Protein AF-A0A3M1CNY5-F1 (afdb_monomer)

Mean predicted aligned error: 16.01 Å

Nearest PDB structures (foldseek):
  4fx5-assembly1_A  TM=8.026E-01  e=2.056E-05  Catenulispora acidiphila DSM 44928
  6fpy-assembly2_B  TM=5.931E-01  e=8.739E-05  Homo sapiens
  9c4f-assembly1_I  TM=7.112E-01  e=4.855E-04  Homo sapiens
  1ycf-assembly1_A  TM=4.489E-01  e=1.033E+00  Neomoorella thermoacetica
  7cm9-assembly2_D  TM=3.670E-01  e=6.388E+00  Psychrobacter sp.

pLDDT: mean 82.93, std 14.39, range [31.38, 98.38]

Secondary structure (DSSP, 8-state):
-HHHHHHHHHHHHTT-SS--EEEEEESSSEEEEEEEE--HHHHHHHHHT-----S---HHHHHHHHHHHHHHT--PPSSSTHHHHHHSPP--EEEEESS---SSSS--S-S---SS----HHHHTT-EETTEE--EEEEEEGGGS-HHHHHHHHHHHT--EEEESSTTTHHHHHHHHHHHHHH--------S-TT--EEEEEEEETTEEEEEEEEPP--S-TT--S---------S--B--HHHHTT-GGG-S-SEEEETTEEEEHHHHHHHHHS--TT-HHHHHHHHHHHHHHHHHTT---TTTHHHHHHHHHHHHHH--SS-S-----S-TTTHHHHHHHHHHHTTSSTT-B--

Structure (mmCIF, N/CA/C/O backbone):
data_AF-A0A3M1CNY5-F1
#
_entry.id   AF-A0A3M1CNY5-F1
#
loop_
_atom_site.group_PDB
_atom_site.id
_atom_site.type_symbol
_atom_site.label_atom_id
_atom_site.label_alt_id
_atom_site.label_comp_id
_atom_site.label_asym_id
_atom_site.label_entity_id
_atom_site.label_seq_id
_atom_site.pdbx_PDB_ins_code
_atom_site.Cartn_x
_atom_site.Cartn_y
_atom_site.Cartn_z
_atom_site.occupancy
_atom_site.B_iso_or_equiv
_atom_site.auth_seq_id
_atom_site.auth_comp_id
_atom_site.auth_asym_id
_atom_site.auth_atom_id
_atom_site.pdbx_PDB_model_num
ATOM 1 N N . MET A 1 1 ? 8.054 13.200 -20.055 1.00 85.94 1 MET A N 1
ATOM 2 C CA . MET A 1 1 ? 8.314 12.673 -18.701 1.00 85.94 1 MET A CA 1
ATOM 3 C C . MET A 1 1 ? 8.725 13.776 -17.728 1.00 85.94 1 MET A C 1
ATOM 5 O O . MET A 1 1 ? 7.820 14.283 -17.092 1.00 85.94 1 MET A O 1
ATOM 9 N N . ARG A 1 2 ? 10.001 14.214 -17.655 1.00 91.19 2 ARG A N 1
ATOM 10 C CA . ARG A 1 2 ? 10.496 15.165 -16.623 1.00 91.19 2 ARG A CA 1
ATOM 11 C C . ARG A 1 2 ? 9.554 16.337 -16.330 1.00 91.19 2 ARG A C 1
ATOM 13 O O . ARG A 1 2 ? 9.126 16.483 -15.201 1.00 91.19 2 ARG A O 1
ATOM 20 N N . ALA A 1 3 ? 9.187 17.113 -17.351 1.00 90.06 3 ALA A N 1
ATOM 21 C CA . ALA A 1 3 ? 8.313 18.278 -17.183 1.00 90.06 3 ALA A CA 1
ATOM 22 C C . ALA A 1 3 ? 6.925 17.942 -16.605 1.00 90.06 3 ALA A C 1
ATOM 24 O O . ALA A 1 3 ? 6.330 18.784 -15.951 1.00 90.06 3 ALA A O 1
ATOM 25 N N . GLY A 1 4 ? 6.404 16.736 -16.854 1.00 92.62 4 GLY A N 1
ATOM 26 C CA . GLY A 1 4 ? 5.127 16.313 -16.284 1.00 92.62 4 GLY A CA 1
ATOM 27 C C . GLY A 1 4 ? 5.241 15.884 -14.827 1.00 92.62 4 GLY A C 1
ATOM 28 O O . GLY A 1 4 ? 4.389 16.254 -14.031 1.00 92.62 4 GLY A O 1
ATOM 29 N N . VAL A 1 5 ? 6.316 15.175 -14.470 1.00 95.06 5 VAL A N 1
ATOM 30 C CA . VAL A 1 5 ? 6.603 14.841 -13.067 1.00 95.06 5 VAL A CA 1
ATOM 31 C C . VAL A 1 5 ? 6.838 16.128 -12.276 1.00 95.06 5 VAL A C 1
ATOM 33 O O . VAL A 1 5 ? 6.190 16.348 -11.267 1.00 95.06 5 VAL A O 1
ATOM 36 N N . ASP A 1 6 ? 7.670 17.038 -12.781 1.00 95.25 6 ASP A N 1
ATOM 37 C CA . ASP A 1 6 ? 7.930 18.334 -12.141 1.00 95.25 6 ASP A CA 1
ATOM 38 C C . ASP A 1 6 ? 6.622 19.099 -11.856 1.00 95.25 6 ASP A C 1
ATOM 40 O O . ASP A 1 6 ? 6.346 19.450 -10.709 1.00 95.25 6 ASP A O 1
ATOM 44 N N . ALA A 1 7 ? 5.751 19.218 -12.869 1.00 94.00 7 ALA A N 1
ATOM 45 C CA . ALA A 1 7 ? 4.449 19.877 -12.757 1.00 94.00 7 ALA A CA 1
ATOM 46 C C . ALA A 1 7 ? 3.491 19.203 -11.756 1.00 94.00 7 ALA A C 1
ATOM 48 O O . ALA A 1 7 ? 2.677 19.891 -11.141 1.00 94.00 7 ALA A O 1
ATOM 49 N N . PHE A 1 8 ? 3.574 17.880 -11.575 1.00 96.19 8 PHE A N 1
ATOM 50 C CA . PHE A 1 8 ? 2.801 17.167 -10.556 1.00 96.19 8 PHE A CA 1
ATOM 51 C C . PHE A 1 8 ? 3.193 17.621 -9.148 1.00 96.19 8 PHE A C 1
ATOM 53 O O . PHE A 1 8 ? 2.337 18.043 -8.372 1.00 96.19 8 PHE A O 1
ATOM 60 N N . GLY A 1 9 ? 4.488 17.579 -8.821 1.00 94.94 9 GLY A N 1
ATOM 61 C CA . GLY A 1 9 ? 4.950 17.970 -7.489 1.00 94.94 9 GLY A CA 1
ATOM 62 C C . GLY A 1 9 ? 4.756 19.458 -7.216 1.00 94.94 9 GLY A C 1
ATOM 63 O O . GLY A 1 9 ? 4.362 19.813 -6.110 1.00 94.94 9 GLY A O 1
ATOM 64 N N . GLU A 1 10 ? 4.923 20.327 -8.220 1.00 93.75 10 GLU A N 1
ATOM 65 C CA . GLU A 1 10 ? 4.572 21.749 -8.093 1.00 93.75 10 GLU A CA 1
ATOM 66 C C . GLU A 1 10 ? 3.082 21.948 -7.774 1.00 93.75 10 GLU A C 1
ATOM 68 O O . GLU A 1 10 ? 2.742 22.770 -6.921 1.00 93.75 10 GLU A O 1
ATOM 73 N N . ALA A 1 11 ? 2.192 21.184 -8.417 1.00 93.50 11 ALA A N 1
ATOM 74 C CA . ALA A 1 11 ? 0.755 21.256 -8.165 1.00 93.50 11 ALA A CA 1
ATOM 75 C C . ALA A 1 11 ? 0.382 20.766 -6.756 1.00 93.50 11 ALA A C 1
ATOM 77 O O . ALA A 1 11 ? -0.494 21.358 -6.127 1.00 93.50 11 ALA A O 1
ATOM 78 N N . VAL A 1 12 ? 1.055 19.729 -6.246 1.00 93.31 12 VAL A N 1
ATOM 79 C CA . VAL A 1 12 ? 0.852 19.218 -4.880 1.00 93.31 12 VAL A CA 1
ATOM 80 C C . VAL A 1 12 ? 1.415 20.188 -3.835 1.00 93.31 12 VAL A C 1
ATOM 82 O O . VAL A 1 12 ? 0.681 20.683 -2.984 1.00 93.31 12 VAL A O 1
ATOM 85 N N . LEU A 1 13 ? 2.701 20.532 -3.923 1.00 93.12 13 LEU A N 1
ATOM 86 C CA . LEU A 1 13 ? 3.393 21.369 -2.933 1.00 93.12 13 LEU A CA 1
ATOM 87 C C . LEU A 1 13 ? 2.915 22.829 -2.947 1.00 93.12 13 LEU A C 1
ATOM 89 O O . LEU A 1 13 ? 2.924 23.512 -1.920 1.00 93.12 13 LEU A O 1
ATOM 93 N N . GLY A 1 14 ? 2.463 23.322 -4.103 1.00 87.31 14 GLY A N 1
ATOM 94 C CA . GLY A 1 14 ? 2.030 24.705 -4.296 1.00 87.31 14 GLY A CA 1
ATOM 95 C C . GLY A 1 14 ? 0.754 25.098 -3.544 1.00 87.31 14 GLY A C 1
ATOM 96 O O . GLY A 1 14 ? 0.432 26.286 -3.480 1.00 87.31 14 GLY A O 1
ATOM 97 N N . ARG A 1 15 ? 0.030 24.139 -2.949 1.00 80.44 15 ARG A N 1
ATOM 98 C CA . ARG A 1 15 ? -1.239 24.389 -2.240 1.00 80.44 15 ARG A CA 1
ATOM 99 C C . ARG A 1 15 ? -1.065 25.044 -0.878 1.00 80.44 15 ARG A C 1
ATOM 101 O O . ARG A 1 15 ? -1.975 25.725 -0.407 1.00 80.44 15 ARG A O 1
ATOM 108 N N . GLY A 1 16 ? 0.089 24.852 -0.238 1.00 70.19 16 GLY A N 1
ATOM 109 C CA . GLY A 1 16 ? 0.364 25.406 1.090 1.00 70.19 16 GLY A CA 1
ATOM 110 C C . GLY A 1 16 ? -0.487 24.804 2.216 1.00 70.19 16 GLY A C 1
ATOM 111 O O . GLY A 1 16 ? -0.669 25.456 3.244 1.00 70.19 16 GLY A O 1
ATOM 112 N N . LEU A 1 17 ? -1.004 23.582 2.033 1.00 75.06 17 LEU A N 1
ATOM 113 C CA . LEU A 1 17 ? -1.830 22.856 3.011 1.00 75.06 17 LEU A CA 1
ATOM 114 C C . LEU A 1 17 ? -1.034 21.865 3.882 1.00 75.06 17 LEU A C 1
ATOM 116 O O . LEU A 1 17 ? -1.622 21.132 4.670 1.00 75.06 17 LEU A O 1
ATOM 120 N N . GLY A 1 18 ? 0.301 21.869 3.787 1.00 82.88 18 GLY A N 1
ATOM 121 C CA . GLY A 1 18 ? 1.154 20.861 4.432 1.00 82.88 18 GLY A CA 1
ATOM 122 C C . GLY A 1 18 ? 1.228 19.543 3.655 1.00 82.88 18 GLY A C 1
ATOM 123 O O . GLY A 1 18 ? 1.628 18.524 4.218 1.00 82.88 18 GLY A O 1
ATOM 124 N N . ASP A 1 19 ? 0.836 19.571 2.379 1.00 89.94 19 ASP A N 1
ATOM 125 C CA . ASP A 1 19 ? 0.922 18.434 1.470 1.00 89.94 19 ASP A CA 1
ATOM 126 C C . ASP A 1 19 ? 2.379 17.999 1.284 1.00 89.94 19 ASP A C 1
ATOM 128 O O . ASP A 1 19 ? 3.304 18.815 1.277 1.00 89.94 19 ASP A O 1
ATOM 132 N N . ARG A 1 20 ? 2.570 16.691 1.123 1.00 93.56 20 ARG A N 1
ATOM 133 C CA . ARG A 1 20 ? 3.872 16.067 0.891 1.00 93.56 20 ARG A CA 1
ATOM 134 C C . ARG A 1 20 ? 3.800 15.181 -0.336 1.00 93.56 20 ARG A C 1
ATOM 136 O O . ARG A 1 20 ? 2.745 14.647 -0.665 1.00 93.56 20 ARG A O 1
ATOM 143 N N . VAL A 1 21 ? 4.941 14.996 -0.979 1.00 95.62 21 VAL A N 1
ATOM 144 C CA . VAL A 1 21 ? 5.085 14.185 -2.187 1.00 95.62 21 VAL A CA 1
ATOM 145 C C . VAL A 1 21 ? 6.356 13.346 -2.086 1.00 95.62 21 VAL A C 1
ATOM 147 O O . VAL A 1 21 ? 7.360 13.788 -1.533 1.00 95.62 21 VAL A O 1
ATOM 150 N N . GLY A 1 22 ? 6.286 12.113 -2.583 1.00 96.62 22 GLY A N 1
ATOM 151 C CA . GLY A 1 22 ? 7.411 11.192 -2.724 1.00 96.62 22 GLY A CA 1
ATOM 152 C C . GLY A 1 22 ? 7.564 10.766 -4.183 1.00 96.62 22 GLY A C 1
ATOM 153 O O . GLY A 1 22 ? 6.692 11.036 -5.010 1.00 96.62 22 GLY A O 1
ATOM 154 N N . LEU A 1 23 ? 8.681 10.119 -4.510 1.00 97.44 23 LEU A N 1
ATOM 155 C CA . LEU A 1 23 ? 8.986 9.677 -5.868 1.00 97.44 23 LEU A CA 1
ATOM 156 C C . LEU A 1 23 ? 9.534 8.255 -5.864 1.00 97.44 23 LEU A C 1
ATOM 158 O O . LEU A 1 23 ? 10.600 7.996 -5.304 1.00 97.44 23 LEU A O 1
ATOM 162 N N . VAL A 1 24 ? 8.840 7.369 -6.572 1.00 95.56 24 VAL A N 1
ATOM 163 C CA . VAL A 1 24 ? 9.322 6.034 -6.928 1.00 95.56 24 VAL A CA 1
ATOM 164 C C . VAL A 1 24 ? 9.594 6.016 -8.426 1.00 95.56 24 VAL A C 1
ATOM 166 O O . VAL A 1 24 ? 8.789 6.492 -9.228 1.00 95.56 24 VAL A O 1
ATOM 169 N N . ARG A 1 25 ? 10.759 5.506 -8.816 1.00 93.38 25 ARG A N 1
ATOM 170 C CA . ARG A 1 25 ? 11.117 5.284 -10.216 1.00 93.38 25 ARG A CA 1
ATOM 171 C C . ARG A 1 25 ? 10.876 3.825 -10.553 1.00 93.38 25 ARG A C 1
ATOM 173 O O . ARG A 1 25 ? 11.408 2.964 -9.870 1.00 93.38 25 ARG A O 1
ATOM 180 N N . VAL A 1 26 ? 10.187 3.586 -11.664 1.00 90.38 26 VAL A N 1
ATOM 181 C CA . VAL A 1 26 ? 9.894 2.249 -12.194 1.00 90.38 26 VAL A CA 1
ATOM 182 C C . VAL A 1 26 ? 10.688 1.997 -13.478 1.00 90.38 26 VAL A C 1
ATOM 184 O O . VAL A 1 26 ? 10.806 2.870 -14.342 1.00 90.38 26 VAL A O 1
ATOM 187 N N . SER A 1 27 ? 11.265 0.805 -13.595 1.00 87.25 27 SER A N 1
ATOM 188 C CA . SER A 1 27 ? 11.896 0.244 -14.799 1.00 87.25 27 SER A CA 1
ATOM 189 C C . SER A 1 27 ? 11.956 -1.277 -14.613 1.00 87.25 27 SER A C 1
ATOM 191 O O . SER A 1 27 ? 11.034 -1.829 -14.030 1.00 87.25 27 SER A O 1
ATOM 193 N N . THR A 1 28 ? 13.046 -1.965 -14.983 1.00 82.62 28 THR A N 1
ATOM 194 C CA . THR A 1 28 ? 13.263 -3.374 -14.586 1.00 82.62 28 THR A CA 1
ATOM 195 C C . THR A 1 28 ? 13.220 -3.539 -13.064 1.00 82.62 28 THR A C 1
ATOM 197 O O . THR A 1 28 ? 13.131 -4.642 -12.561 1.00 82.62 28 THR A O 1
ATOM 200 N N . GLN A 1 29 ? 13.376 -2.442 -12.327 1.00 79.88 29 GLN A N 1
ATOM 201 C CA . GLN A 1 29 ? 13.363 -2.394 -10.876 1.00 79.88 29 GLN A CA 1
ATOM 202 C C . GLN A 1 29 ? 12.626 -1.138 -10.477 1.00 79.88 29 GLN A C 1
ATOM 204 O O . GLN A 1 29 ? 12.746 -0.108 -11.162 1.00 79.88 29 GLN A O 1
ATOM 209 N N . SER A 1 30 ? 11.937 -1.237 -9.355 1.00 86.94 30 SER A N 1
ATOM 210 C CA . SER A 1 30 ? 11.333 -0.095 -8.708 1.00 86.94 30 SER A CA 1
ATOM 211 C C . SER A 1 30 ? 12.206 0.358 -7.546 1.00 86.94 30 SER A C 1
ATOM 213 O O . SER A 1 30 ? 12.744 -0.449 -6.796 1.00 86.94 30 SER A O 1
ATOM 215 N N . GLU A 1 31 ? 12.432 1.664 -7.456 1.00 87.69 31 GLU A N 1
ATOM 216 C CA . GLU A 1 31 ? 13.331 2.266 -6.472 1.00 87.69 31 GLU A CA 1
ATOM 217 C C . GLU A 1 31 ? 12.705 3.540 -5.916 1.00 87.69 31 GLU A C 1
ATOM 219 O O . GLU A 1 31 ? 12.261 4.413 -6.670 1.00 87.69 31 GLU A O 1
ATOM 224 N N . ILE A 1 32 ? 12.729 3.680 -4.593 1.00 90.12 32 ILE A N 1
ATOM 225 C CA . ILE A 1 32 ? 12.385 4.931 -3.923 1.00 90.12 32 ILE A CA 1
ATOM 226 C C . ILE A 1 32 ? 13.503 5.943 -4.196 1.00 90.12 32 ILE A C 1
ATOM 228 O O . ILE A 1 32 ? 14.601 5.849 -3.652 1.00 90.12 32 ILE A O 1
ATOM 232 N N . VAL A 1 33 ? 13.213 6.939 -5.031 1.00 95.00 33 VAL A N 1
ATOM 233 C CA . VAL A 1 33 ? 14.139 8.035 -5.354 1.00 95.00 33 VAL A CA 1
ATOM 234 C C . VAL A 1 33 ? 14.049 9.146 -4.312 1.00 95.00 33 VAL A C 1
ATOM 236 O O . VAL A 1 33 ? 15.048 9.792 -3.996 1.00 95.00 33 VAL A O 1
ATOM 239 N N . LEU A 1 34 ? 12.845 9.384 -3.787 1.00 95.56 34 LEU A N 1
ATOM 240 C CA . LEU A 1 34 ? 12.577 10.437 -2.818 1.00 95.56 34 LEU A CA 1
ATOM 241 C C . LEU A 1 34 ? 11.498 9.978 -1.822 1.00 95.56 34 LEU A C 1
ATOM 243 O O . LEU A 1 34 ? 10.359 9.751 -2.236 1.00 95.56 34 LEU A O 1
ATOM 247 N N . PRO A 1 35 ? 11.815 9.871 -0.520 1.00 94.81 35 PRO A N 1
ATOM 248 C CA . PRO A 1 35 ? 10.805 9.740 0.532 1.00 94.81 35 PRO A CA 1
ATOM 249 C C . PRO A 1 35 ? 9.834 10.932 0.550 1.00 94.81 35 PRO A C 1
ATOM 251 O O . PRO A 1 35 ? 10.127 11.974 -0.033 1.00 94.81 35 PRO A O 1
ATOM 254 N N . LEU A 1 36 ? 8.706 10.825 1.264 1.00 94.06 36 LEU A N 1
ATOM 255 C CA . LEU A 1 36 ? 7.764 11.943 1.406 1.00 94.06 36 LEU A CA 1
ATOM 256 C C . LEU A 1 36 ? 8.463 13.217 1.906 1.00 94.06 36 LEU A C 1
ATOM 258 O O . LEU A 1 36 ? 9.067 13.231 2.979 1.00 94.06 36 LEU A O 1
ATOM 262 N N . THR A 1 37 ? 8.316 14.303 1.152 1.00 94.25 37 THR A N 1
ATOM 263 C CA . THR A 1 37 ? 8.879 15.616 1.470 1.00 94.25 37 THR A CA 1
ATOM 264 C C . THR A 1 37 ? 7.874 16.735 1.205 1.00 94.25 37 THR A C 1
ATOM 266 O O . THR A 1 37 ? 7.018 16.614 0.329 1.00 94.25 37 THR A O 1
ATOM 269 N N . ASP A 1 38 ? 7.981 17.822 1.965 1.00 94.12 38 ASP A N 1
ATOM 270 C CA . ASP A 1 38 ? 7.322 19.111 1.721 1.00 94.12 38 ASP A CA 1
ATOM 271 C C . ASP A 1 38 ? 8.276 20.145 1.083 1.00 94.12 38 ASP A C 1
ATOM 273 O O . ASP A 1 38 ? 7.885 21.290 0.858 1.00 94.12 38 ASP A O 1
ATOM 277 N N . ASP A 1 39 ? 9.522 19.752 0.784 1.00 95.44 39 ASP A N 1
ATOM 278 C CA . ASP A 1 39 ? 10.570 20.609 0.223 1.00 95.44 39 ASP A CA 1
ATOM 279 C C . ASP A 1 39 ? 10.557 20.602 -1.325 1.00 95.44 39 ASP A C 1
ATOM 281 O O . ASP A 1 39 ? 10.937 19.594 -1.940 1.00 95.44 39 ASP A O 1
ATOM 285 N N . PRO A 1 40 ? 10.189 21.723 -1.985 1.00 94.81 40 PRO A N 1
ATOM 286 C CA . PRO A 1 40 ? 10.185 21.826 -3.445 1.00 94.81 40 PRO A CA 1
ATOM 287 C C . PRO A 1 40 ? 11.574 21.692 -4.079 1.00 94.81 40 PRO A C 1
ATOM 289 O O . PRO A 1 40 ? 11.684 21.204 -5.206 1.00 94.81 40 PRO A O 1
ATOM 292 N N . ASP A 1 41 ? 12.641 22.090 -3.377 1.00 95.69 41 ASP A N 1
ATOM 293 C CA . ASP A 1 41 ? 14.005 21.976 -3.899 1.00 95.69 41 ASP A CA 1
ATOM 294 C C . ASP A 1 41 ? 14.448 20.504 -3.912 1.00 95.69 41 ASP A C 1
ATOM 296 O O . ASP A 1 41 ? 15.087 20.051 -4.867 1.00 95.69 41 ASP A O 1
ATOM 300 N N . ALA A 1 42 ? 14.060 19.732 -2.889 1.00 96.75 42 ALA A N 1
ATOM 301 C CA . ALA A 1 42 ? 14.297 18.291 -2.836 1.00 96.75 42 ALA A CA 1
ATOM 302 C C . ALA A 1 42 ? 13.537 17.547 -3.947 1.00 96.75 42 ALA A C 1
ATOM 304 O O . ALA A 1 42 ? 14.115 16.675 -4.600 1.00 96.75 42 ALA A O 1
ATOM 305 N N . TRP A 1 43 ? 12.280 17.930 -4.209 1.00 96.56 43 TRP A N 1
ATOM 306 C CA . TRP A 1 43 ? 11.503 17.410 -5.339 1.00 96.56 43 TRP A CA 1
ATOM 307 C C . TRP A 1 43 ? 12.194 17.678 -6.677 1.00 96.56 43 TRP A C 1
ATOM 309 O O . TRP A 1 43 ? 12.471 16.746 -7.433 1.00 96.56 43 TRP A O 1
ATOM 319 N N . SER A 1 44 ? 12.541 18.941 -6.945 1.00 95.62 44 SER A N 1
ATOM 320 C CA . SER A 1 44 ? 13.179 19.339 -8.202 1.00 95.62 44 SER A CA 1
ATOM 321 C C . SER A 1 44 ? 14.508 18.603 -8.422 1.00 95.62 44 SER A C 1
ATOM 323 O O . SER A 1 44 ? 14.774 18.092 -9.513 1.00 95.62 44 SER A O 1
ATOM 325 N N . ALA A 1 45 ? 15.316 18.451 -7.366 1.00 96.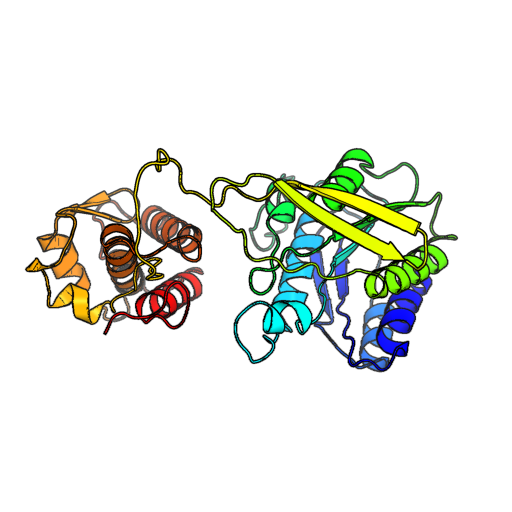31 45 ALA A N 1
ATOM 326 C CA . ALA A 1 45 ? 16.569 17.703 -7.421 1.00 96.31 45 ALA A CA 1
ATOM 327 C C . ALA A 1 45 ? 16.365 16.206 -7.725 1.00 96.31 45 ALA A C 1
ATOM 329 O O . ALA A 1 45 ? 17.127 15.632 -8.507 1.00 96.31 45 ALA A O 1
ATOM 330 N N . ALA A 1 46 ? 15.342 15.573 -7.142 1.00 96.56 46 ALA A N 1
ATOM 331 C CA . ALA A 1 46 ? 15.005 14.177 -7.419 1.00 96.56 46 ALA A CA 1
ATOM 332 C C . ALA A 1 46 ? 14.527 13.982 -8.867 1.00 96.56 46 ALA A C 1
ATOM 334 O O . ALA A 1 46 ? 14.982 13.068 -9.5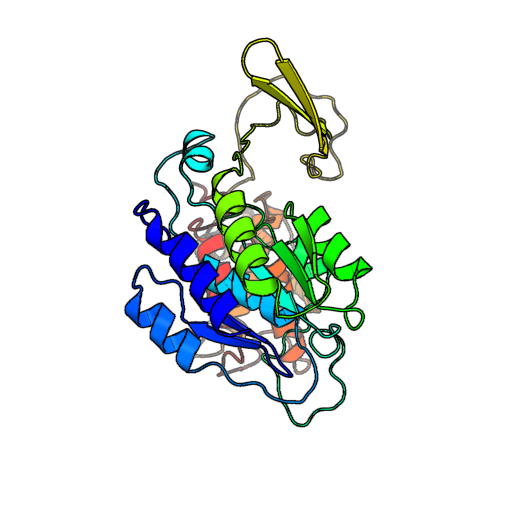58 1.00 96.56 46 ALA A O 1
ATOM 335 N N . VAL A 1 47 ? 13.674 14.887 -9.359 1.00 95.81 47 VAL A N 1
ATOM 336 C CA . VAL A 1 47 ? 13.177 14.887 -10.742 1.00 95.81 47 VAL A CA 1
ATOM 337 C C . VAL A 1 47 ? 14.313 15.085 -11.753 1.00 95.81 47 VAL A C 1
ATOM 339 O O . VAL A 1 47 ? 14.323 14.443 -12.807 1.00 95.81 47 VAL A O 1
ATOM 342 N N . ASP A 1 48 ? 15.306 15.916 -11.433 1.00 94.56 48 ASP A N 1
ATOM 343 C CA . ASP A 1 48 ? 16.517 16.104 -12.243 1.00 94.56 48 ASP A CA 1
ATOM 344 C C . ASP A 1 48 ? 17.402 14.854 -12.320 1.00 94.56 48 ASP A C 1
ATOM 346 O O . ASP A 1 48 ? 18.113 14.660 -13.311 1.00 94.56 48 ASP A O 1
ATOM 350 N N . GLY A 1 49 ? 17.345 14.001 -11.296 1.00 91.50 49 GLY A N 1
ATOM 351 C CA . GLY A 1 49 ? 18.065 12.732 -11.226 1.00 91.50 49 GLY A CA 1
ATOM 352 C C . GLY A 1 49 ? 17.416 11.586 -12.007 1.00 91.50 49 GLY A C 1
ATOM 353 O O . GLY A 1 49 ? 18.053 10.547 -12.190 1.00 91.50 49 GLY A O 1
ATOM 354 N N . LEU A 1 50 ? 16.177 11.748 -12.490 1.00 89.88 50 LEU A N 1
ATOM 355 C CA . LEU A 1 50 ? 15.464 10.683 -13.194 1.00 89.88 50 LEU A CA 1
ATOM 356 C C . LEU A 1 50 ? 16.149 10.311 -14.512 1.00 89.88 50 LEU A C 1
ATOM 358 O O . LEU A 1 50 ? 16.425 11.147 -15.377 1.00 89.88 50 LEU A O 1
ATOM 362 N N . THR A 1 51 ? 16.362 9.010 -14.698 1.00 84.12 51 THR A N 1
ATOM 363 C CA . THR A 1 51 ? 16.962 8.449 -15.910 1.00 84.12 51 THR A CA 1
ATOM 364 C C . THR A 1 51 ? 16.070 7.381 -16.530 1.00 84.12 51 THR A C 1
ATOM 366 O O . THR A 1 51 ? 15.456 6.564 -15.836 1.00 84.12 51 THR A O 1
ATOM 369 N N . ILE A 1 52 ? 16.028 7.366 -17.863 1.00 78.94 52 ILE A N 1
ATOM 370 C CA . ILE A 1 52 ? 15.381 6.301 -18.631 1.00 78.94 52 ILE A CA 1
ATOM 371 C C . ILE A 1 52 ? 16.360 5.130 -18.697 1.00 78.94 52 ILE A C 1
ATOM 373 O O . ILE A 1 52 ? 17.465 5.278 -19.224 1.00 78.94 52 ILE A O 1
ATOM 377 N N . ALA A 1 53 ? 15.952 3.973 -18.182 1.00 75.06 53 ALA A N 1
ATOM 378 C CA . ALA A 1 53 ? 16.655 2.721 -18.420 1.00 75.06 53 ALA A CA 1
ATOM 379 C C . ALA A 1 53 ? 15.803 1.855 -19.345 1.00 75.06 53 ALA A C 1
ATOM 381 O O . ALA A 1 53 ? 14.600 1.724 -19.147 1.00 75.06 53 ALA A O 1
ATOM 382 N N . ASN A 1 54 ? 16.439 1.285 -20.368 1.00 71.81 54 ASN A N 1
ATOM 383 C CA . ASN A 1 54 ? 15.794 0.269 -21.189 1.00 71.81 54 ASN A CA 1
ATOM 384 C C . ASN A 1 54 ? 15.752 -1.034 -20.395 1.00 71.81 54 ASN A C 1
ATOM 386 O O . ASN A 1 54 ? 16.766 -1.421 -19.810 1.00 71.81 54 ASN A O 1
ATOM 390 N N . GLY A 1 55 ? 14.622 -1.724 -20.433 1.00 79.56 55 GLY A N 1
ATOM 391 C CA . GLY A 1 55 ? 14.453 -2.962 -19.698 1.00 79.56 55 GLY A CA 1
ATOM 392 C C . GLY A 1 55 ? 12.993 -3.354 -19.582 1.00 79.56 55 GLY A C 1
ATOM 393 O O . GLY A 1 55 ? 12.165 -2.910 -20.376 1.00 79.56 55 GLY A O 1
ATOM 394 N N . TRP A 1 56 ? 12.730 -4.205 -18.603 1.00 84.38 56 TRP A N 1
ATOM 395 C CA . TRP A 1 56 ? 11.391 -4.632 -18.227 1.00 84.38 56 TRP A CA 1
ATOM 396 C C . TRP A 1 56 ? 10.709 -3.543 -17.386 1.00 84.38 56 TRP A C 1
ATOM 398 O O . TRP A 1 56 ? 11.284 -2.472 -17.182 1.00 84.38 56 TRP A O 1
ATOM 408 N N . THR A 1 57 ? 9.477 -3.771 -16.950 1.00 87.44 57 THR A N 1
ATOM 409 C CA . THR A 1 57 ? 8.692 -2.824 -16.150 1.00 87.44 57 THR A CA 1
ATOM 410 C C . THR A 1 57 ? 8.112 -3.562 -14.944 1.00 87.44 57 THR A C 1
ATOM 412 O O . THR A 1 57 ? 7.201 -4.363 -15.107 1.00 87.44 57 THR A O 1
ATOM 415 N N . ALA A 1 58 ? 8.673 -3.296 -13.762 1.00 88.38 58 ALA A N 1
ATOM 416 C CA . ALA A 1 58 ? 8.222 -3.762 -12.447 1.00 88.38 58 ALA A CA 1
ATOM 417 C C . ALA A 1 58 ? 7.220 -2.754 -11.852 1.00 88.38 58 ALA A C 1
ATOM 419 O O . ALA A 1 58 ? 7.465 -2.107 -10.829 1.00 88.38 58 ALA A O 1
ATOM 420 N N . LEU A 1 59 ? 6.150 -2.502 -12.602 1.00 92.50 59 LEU A N 1
ATOM 421 C CA . LEU A 1 59 ? 5.117 -1.521 -12.300 1.00 92.50 59 LEU A CA 1
ATOM 422 C C . LEU A 1 59 ? 4.437 -1.798 -10.964 1.00 92.50 59 LEU A C 1
ATOM 424 O O . LEU A 1 59 ? 4.267 -0.857 -10.189 1.00 92.50 59 LEU A O 1
ATOM 428 N N . TRP A 1 60 ? 4.081 -3.051 -10.682 1.00 92.06 60 TRP A N 1
ATOM 429 C CA . TRP A 1 60 ? 3.373 -3.405 -9.453 1.00 92.06 60 TRP A CA 1
ATOM 430 C C . TRP A 1 60 ? 4.230 -3.208 -8.205 1.00 92.06 60 TRP A C 1
ATOM 432 O O . TRP A 1 60 ? 3.770 -2.567 -7.261 1.00 92.06 60 TRP A O 1
ATOM 442 N N . ASP A 1 61 ? 5.513 -3.570 -8.240 1.00 88.25 61 ASP A N 1
ATOM 443 C CA . ASP A 1 61 ? 6.444 -3.215 -7.157 1.00 88.25 61 ASP A CA 1
ATOM 444 C C . ASP A 1 61 ? 6.560 -1.704 -6.990 1.00 88.25 61 ASP A C 1
ATOM 446 O O . ASP A 1 61 ? 6.661 -1.191 -5.881 1.00 88.25 61 ASP A O 1
ATOM 450 N N . GLY A 1 62 ? 6.514 -0.960 -8.097 1.00 92.69 62 GLY A N 1
ATOM 451 C CA . GLY A 1 62 ? 6.522 0.498 -8.066 1.00 92.69 62 GLY A CA 1
ATOM 452 C C . GLY A 1 62 ? 5.337 1.081 -7.304 1.00 92.69 62 GLY A C 1
ATOM 453 O O . GLY A 1 62 ? 5.507 2.024 -6.528 1.00 92.69 62 GLY A O 1
ATOM 454 N N . VAL A 1 63 ? 4.148 0.510 -7.504 1.00 95.94 63 VAL A N 1
ATOM 455 C CA . VAL A 1 63 ? 2.929 0.913 -6.794 1.00 95.94 63 VAL A CA 1
ATOM 456 C C . VAL A 1 63 ? 3.018 0.532 -5.313 1.00 95.94 63 VAL A C 1
ATOM 458 O O . VAL A 1 63 ? 2.773 1.396 -4.468 1.00 95.94 63 VAL A O 1
ATOM 461 N N . ARG A 1 64 ? 3.446 -0.696 -4.983 1.00 92.75 64 ARG A N 1
ATOM 462 C CA . ARG A 1 64 ? 3.661 -1.138 -3.592 1.00 92.75 64 ARG A CA 1
ATOM 463 C C . ARG A 1 64 ? 4.677 -0.258 -2.858 1.00 92.75 64 ARG A C 1
ATOM 465 O O . ARG A 1 64 ? 4.357 0.264 -1.795 1.00 92.75 64 ARG A O 1
ATOM 472 N N . LEU A 1 65 ? 5.849 -0.001 -3.445 1.00 89.31 65 LEU A N 1
ATOM 473 C CA . LEU A 1 65 ? 6.853 0.911 -2.874 1.00 89.31 65 LEU A CA 1
ATOM 474 C C . LEU A 1 65 ? 6.298 2.333 -2.706 1.00 89.31 65 LEU A C 1
ATOM 476 O O . LEU A 1 65 ? 6.655 3.043 -1.768 1.00 89.31 65 LEU A O 1
ATOM 480 N N . GLY A 1 66 ? 5.408 2.766 -3.602 1.00 93.19 66 GLY A N 1
ATOM 481 C CA . GLY A 1 66 ? 4.667 4.015 -3.444 1.00 93.19 66 GLY A CA 1
ATOM 482 C C . GLY A 1 66 ? 3.834 4.030 -2.159 1.00 93.19 66 GLY A C 1
ATOM 483 O O . GLY A 1 66 ? 3.869 5.020 -1.427 1.00 93.19 66 GLY A O 1
ATOM 484 N N . ASN A 1 67 ? 3.144 2.929 -1.848 1.00 91.69 67 ASN A N 1
ATOM 485 C CA . ASN A 1 67 ? 2.405 2.765 -0.595 1.00 91.69 67 ASN A CA 1
ATOM 486 C C . ASN A 1 67 ? 3.332 2.749 0.629 1.00 91.69 67 ASN A C 1
ATOM 488 O O . ASN A 1 67 ? 3.047 3.434 1.607 1.00 91.69 67 ASN A O 1
ATOM 492 N N . GLU A 1 68 ? 4.480 2.075 0.556 1.00 85.75 68 GLU A N 1
ATOM 493 C CA . GLU A 1 68 ? 5.480 2.072 1.637 1.00 85.75 68 GLU A CA 1
ATOM 494 C C . GLU A 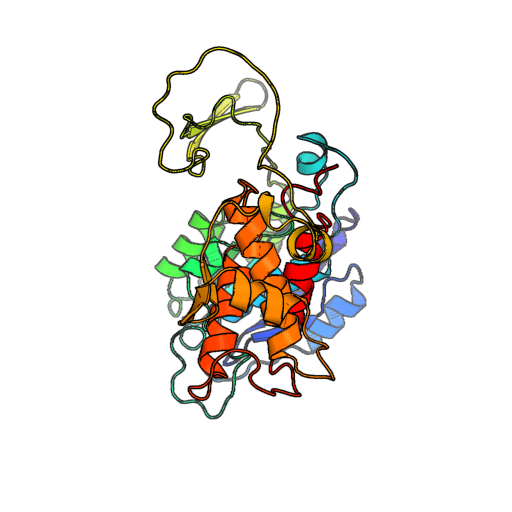1 68 ? 6.028 3.478 1.925 1.00 85.75 68 GLU A C 1
ATOM 496 O O . GLU A 1 68 ? 6.209 3.869 3.079 1.00 85.75 68 GLU A O 1
ATOM 501 N N . VAL A 1 69 ? 6.243 4.295 0.887 1.00 89.81 69 VAL A N 1
ATOM 502 C CA . VAL A 1 69 ? 6.632 5.707 1.046 1.00 89.81 69 VAL A CA 1
ATOM 503 C C . VAL A 1 69 ? 5.542 6.505 1.767 1.00 89.81 69 VAL A C 1
ATOM 505 O O . VAL A 1 69 ? 5.859 7.359 2.605 1.00 89.81 69 VAL A O 1
ATOM 508 N N . LEU A 1 70 ? 4.267 6.236 1.466 1.00 88.94 70 LEU A N 1
ATOM 509 C CA . LEU A 1 70 ? 3.132 6.853 2.155 1.00 88.94 70 LEU A CA 1
ATOM 510 C C . LEU A 1 70 ? 3.053 6.408 3.620 1.00 88.94 70 LEU A C 1
ATOM 512 O O . LEU A 1 70 ? 2.820 7.250 4.490 1.00 88.94 70 LEU A O 1
ATOM 516 N N . GLU A 1 71 ? 3.282 5.124 3.892 1.00 83.56 71 GLU A N 1
ATOM 517 C CA . GLU A 1 71 ? 3.266 4.528 5.226 1.00 83.56 71 GLU A CA 1
ATOM 518 C C . GLU A 1 71 ? 4.405 5.047 6.108 1.00 83.56 71 GLU A C 1
ATOM 520 O O . GLU A 1 71 ? 4.159 5.540 7.208 1.00 83.56 71 GLU A O 1
ATOM 525 N N . ALA A 1 72 ? 5.636 5.079 5.595 1.00 79.06 72 ALA A N 1
ATOM 526 C CA . ALA A 1 72 ? 6.799 5.589 6.320 1.00 79.06 72 ALA A CA 1
ATOM 527 C C . ALA A 1 72 ? 6.650 7.065 6.734 1.00 79.06 72 ALA A C 1
ATOM 529 O O . ALA A 1 72 ? 7.198 7.502 7.750 1.00 79.06 72 ALA A O 1
ATOM 530 N N . GLY A 1 73 ? 5.915 7.858 5.949 1.00 76.31 73 GLY A N 1
ATOM 531 C CA . GLY A 1 73 ? 5.604 9.246 6.284 1.00 76.31 73 GLY A CA 1
ATOM 532 C C . GLY A 1 73 ? 4.278 9.436 7.019 1.00 76.31 73 GLY A C 1
ATOM 533 O O . GLY A 1 73 ? 3.944 10.582 7.347 1.00 76.31 73 GLY A O 1
ATOM 534 N N . ALA A 1 74 ? 3.501 8.379 7.259 1.00 78.06 74 ALA A N 1
ATOM 535 C CA . ALA A 1 74 ? 2.172 8.478 7.834 1.00 78.06 74 ALA A CA 1
ATOM 536 C C . ALA A 1 74 ? 2.225 8.823 9.325 1.00 78.06 74 ALA A C 1
ATOM 538 O O . ALA A 1 74 ? 2.927 8.214 10.123 1.00 78.06 74 ALA A O 1
ATOM 539 N N . THR A 1 75 ? 1.404 9.791 9.718 1.00 71.50 75 THR A N 1
ATOM 540 C CA . THR A 1 75 ? 1.081 10.045 11.119 1.00 71.50 75 THR A CA 1
ATOM 541 C C . THR A 1 75 ? -0.426 9.941 11.286 1.00 71.50 75 THR A C 1
ATOM 543 O O . THR A 1 75 ? -1.185 10.491 10.482 1.00 71.50 75 THR A O 1
ATOM 546 N N . ALA A 1 76 ? -0.871 9.203 12.302 1.00 64.56 76 ALA A N 1
ATOM 547 C CA . ALA A 1 76 ? -2.285 9.139 12.633 1.00 64.56 76 ALA A CA 1
ATOM 548 C C . ALA A 1 76 ? -2.733 10.472 13.250 1.00 64.56 76 ALA A C 1
ATOM 550 O O . ALA A 1 76 ? -2.063 11.019 14.132 1.00 64.56 76 ALA A O 1
ATOM 551 N N . ALA A 1 77 ? -3.874 10.992 12.798 1.00 63.56 77 ALA A N 1
ATOM 552 C CA . ALA A 1 77 ? -4.549 12.085 13.478 1.00 63.56 77 ALA A CA 1
ATOM 553 C C . ALA A 1 77 ? -4.945 11.646 14.898 1.00 63.56 77 ALA A C 1
ATOM 555 O O . ALA A 1 77 ? -5.432 10.536 15.112 1.00 63.56 77 ALA A O 1
ATOM 556 N N . ALA A 1 78 ? -4.727 12.518 15.882 1.00 55.81 78 ALA A N 1
ATOM 557 C CA . ALA A 1 78 ? -5.122 12.253 17.260 1.00 55.81 78 ALA A CA 1
ATOM 558 C C . ALA A 1 78 ? -6.651 12.327 17.403 1.00 55.81 78 ALA A C 1
ATOM 560 O O . ALA A 1 78 ? -7.257 13.310 16.984 1.00 55.81 78 ALA A O 1
ATOM 561 N N . GLY A 1 79 ? -7.269 11.330 18.039 1.00 58.28 79 GLY A N 1
ATOM 562 C CA . GLY A 1 79 ? -8.712 11.305 18.293 1.00 58.28 79 GLY A CA 1
ATOM 563 C C . GLY A 1 79 ? -9.263 9.883 18.393 1.00 58.28 79 GLY A C 1
ATOM 564 O O . GLY A 1 79 ? -8.499 8.922 18.422 1.00 58.28 79 GLY A O 1
ATOM 565 N N . THR A 1 80 ? -10.590 9.751 18.426 1.00 56.66 80 THR A N 1
ATOM 566 C CA . THR A 1 80 ? -11.299 8.459 18.362 1.00 56.66 80 THR A CA 1
ATOM 567 C C . THR A 1 80 ? -12.528 8.559 17.460 1.00 56.66 80 THR A C 1
ATOM 569 O O . THR A 1 80 ? -13.174 9.606 17.416 1.00 56.66 80 THR A O 1
ATOM 572 N N . GLY A 1 81 ? -12.901 7.462 16.799 1.00 60.66 81 GLY A N 1
ATOM 573 C CA . GLY A 1 81 ? -14.113 7.381 15.978 1.00 60.66 81 GLY A CA 1
ATOM 574 C C . GLY A 1 81 ? -14.029 8.173 14.668 1.00 60.66 81 GLY A C 1
ATOM 575 O O . GLY A 1 81 ? -12.948 8.431 14.141 1.00 60.66 81 GLY A O 1
ATOM 576 N N . LEU A 1 82 ? -15.188 8.578 14.142 1.00 62.91 82 LEU A N 1
ATOM 577 C CA . LEU A 1 82 ? -15.329 9.205 12.819 1.00 62.91 82 LEU A CA 1
ATOM 578 C C . LEU A 1 82 ? -14.489 10.488 12.627 1.00 62.91 82 LEU A C 1
ATOM 580 O O . LEU A 1 82 ? -14.114 10.823 11.505 1.00 62.91 82 LEU A O 1
ATOM 584 N N . GLU A 1 83 ? -14.191 11.205 13.716 1.00 62.03 83 GLU A N 1
ATOM 585 C CA . GLU A 1 83 ? -13.395 12.442 13.708 1.00 62.03 83 GLU A CA 1
ATOM 586 C C . GLU A 1 83 ? -11.941 12.194 13.288 1.00 62.03 83 GLU A C 1
ATOM 588 O O . GLU A 1 83 ? -11.348 13.030 12.607 1.00 62.03 83 GLU A O 1
ATOM 593 N N . VAL A 1 84 ? -11.384 11.024 13.622 1.00 65.19 84 VAL A N 1
ATOM 594 C CA . VAL A 1 84 ? -10.054 10.618 13.151 1.00 65.19 84 VAL A CA 1
ATOM 595 C C . VAL A 1 84 ? -10.090 10.489 11.639 1.00 65.19 84 VAL A C 1
ATOM 597 O O . VAL A 1 84 ? -9.335 11.167 10.962 1.00 65.19 84 VAL A O 1
ATOM 600 N N . CYS A 1 85 ? -11.022 9.707 11.101 1.00 66.44 85 CYS A N 1
ATOM 601 C CA . CYS A 1 85 ? -11.118 9.453 9.666 1.00 66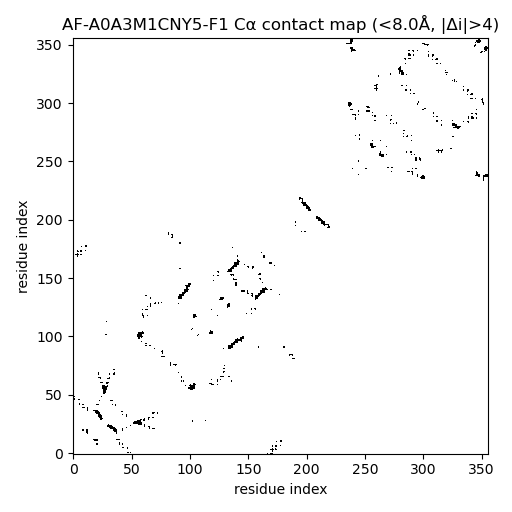.44 85 CYS A CA 1
ATOM 602 C C . CYS A 1 85 ? -11.291 10.742 8.833 1.00 66.44 85 CYS A C 1
ATOM 604 O O . CYS A 1 85 ? -10.612 10.918 7.826 1.00 66.44 85 CYS A O 1
ATOM 606 N N . LEU A 1 86 ? -12.099 11.704 9.297 1.00 68.81 86 LEU A N 1
ATOM 607 C CA . LEU A 1 86 ? -12.277 12.997 8.615 1.00 68.81 86 LEU A CA 1
ATOM 608 C C . LEU A 1 86 ? -11.070 13.946 8.728 1.00 68.81 86 LEU A C 1
ATOM 610 O O . LEU A 1 86 ? -10.984 14.914 7.972 1.00 68.81 86 LEU A O 1
ATOM 614 N N . SER A 1 87 ? -10.167 13.707 9.681 1.00 68.31 87 SER A N 1
ATOM 615 C CA . SER A 1 87 ? -8.973 14.529 9.920 1.00 68.31 87 SER A CA 1
ATOM 616 C C . SER A 1 87 ? -7.670 13.870 9.459 1.00 68.31 87 SER A C 1
ATOM 618 O O . SER A 1 87 ? -6.615 14.505 9.522 1.00 68.31 87 SER A O 1
ATOM 620 N N . GLN A 1 88 ? -7.725 12.625 8.974 1.00 72.31 88 GLN A N 1
ATOM 621 C CA . GLN A 1 88 ? -6.573 11.942 8.395 1.00 72.31 88 GLN A CA 1
ATOM 622 C C . GLN A 1 88 ? -6.127 12.623 7.101 1.00 72.31 88 GLN A C 1
ATOM 624 O O . GLN A 1 88 ? -6.934 13.057 6.276 1.00 72.31 88 GLN A O 1
ATOM 629 N N . ALA A 1 89 ? -4.809 12.673 6.908 1.00 77.25 89 ALA A N 1
ATOM 630 C CA . ALA A 1 89 ? -4.239 13.074 5.633 1.00 77.25 89 ALA A CA 1
ATOM 631 C C . ALA A 1 89 ? -4.654 12.083 4.536 1.00 77.25 89 ALA A C 1
ATOM 633 O O . ALA A 1 89 ? -4.667 10.868 4.745 1.00 77.25 89 ALA A O 1
ATOM 634 N N . ARG A 1 90 ? -4.957 12.612 3.355 1.00 82.94 90 ARG A N 1
ATOM 635 C CA . ARG A 1 90 ? -5.232 11.793 2.174 1.00 82.94 90 ARG A CA 1
ATOM 636 C C . ARG A 1 90 ? -3.932 11.242 1.627 1.00 82.94 90 ARG A C 1
ATOM 638 O O . ARG A 1 90 ? -2.894 11.901 1.702 1.00 82.94 90 ARG A O 1
ATOM 645 N N . ARG A 1 91 ? -3.993 10.016 1.129 1.00 89.56 91 ARG A N 1
ATOM 646 C CA . ARG A 1 91 ? -2.831 9.249 0.701 1.00 89.56 91 ARG A CA 1
ATOM 647 C C . ARG A 1 91 ? -3.239 8.503 -0.549 1.00 89.56 91 ARG A C 1
ATOM 649 O O . ARG A 1 91 ? -4.098 7.638 -0.470 1.00 89.56 91 ARG A O 1
ATOM 656 N N . SER A 1 92 ? -2.634 8.865 -1.668 1.00 93.75 92 SER A N 1
ATOM 657 C CA . SER A 1 92 ? -2.942 8.274 -2.965 1.00 93.75 92 SER A CA 1
ATOM 658 C C . SER A 1 92 ? -1.634 8.043 -3.706 1.00 93.75 92 SER A C 1
ATOM 660 O O . SER A 1 92 ? -0.703 8.850 -3.606 1.00 93.75 92 SER A O 1
ATOM 662 N N . VAL A 1 93 ? -1.564 6.952 -4.459 1.00 97.31 93 VAL A N 1
ATOM 663 C CA . VAL A 1 93 ? -0.448 6.666 -5.362 1.00 97.31 93 VAL A CA 1
ATOM 664 C C . VAL A 1 93 ? -0.851 7.118 -6.758 1.00 97.31 93 VAL A C 1
ATOM 666 O O . VAL A 1 93 ? -1.924 6.774 -7.241 1.00 97.31 93 VAL A O 1
ATOM 669 N N . VAL A 1 94 ? 0.005 7.894 -7.423 1.00 98.00 94 VAL A N 1
ATOM 670 C CA . VAL A 1 94 ? -0.184 8.269 -8.830 1.00 98.00 94 VAL A CA 1
ATOM 671 C C . VAL A 1 94 ? 0.898 7.591 -9.651 1.00 98.00 94 VAL A C 1
ATOM 673 O O . VAL A 1 94 ? 2.084 7.871 -9.480 1.00 98.00 94 VAL A O 1
ATOM 676 N N . VAL A 1 95 ? 0.487 6.706 -10.550 1.00 97.19 95 VAL A N 1
ATOM 677 C CA . VAL A 1 95 ? 1.370 5.933 -11.420 1.00 97.19 95 VAL A CA 1
ATOM 678 C C . VAL A 1 95 ? 1.130 6.307 -12.878 1.00 97.19 95 VAL A C 1
ATOM 680 O O . VAL A 1 95 ? -0.000 6.494 -13.320 1.00 97.19 95 VAL A O 1
ATOM 683 N N . PHE A 1 96 ? 2.206 6.415 -13.651 1.00 96.56 96 PHE A N 1
ATOM 684 C CA . PHE A 1 96 ? 2.131 6.576 -15.098 1.00 96.56 96 PHE A CA 1
ATOM 685 C C . PHE A 1 96 ? 3.137 5.651 -15.778 1.00 96.56 96 PHE A C 1
ATOM 687 O O . PHE A 1 96 ? 4.254 5.479 -15.291 1.00 96.56 96 PHE A O 1
ATOM 694 N N . THR A 1 97 ? 2.755 5.072 -16.913 1.00 95.81 97 THR A N 1
ATOM 695 C CA . THR A 1 97 ? 3.597 4.126 -17.655 1.00 95.81 97 THR A CA 1
ATOM 696 C C . THR A 1 97 ? 3.314 4.194 -19.154 1.00 95.81 97 THR A C 1
ATOM 698 O O . THR A 1 97 ? 2.200 4.506 -19.568 1.00 95.81 97 THR A O 1
ATOM 701 N N . ASP A 1 98 ? 4.326 3.916 -19.974 1.00 93.31 98 ASP A N 1
ATOM 702 C CA . ASP A 1 98 ? 4.208 3.666 -21.417 1.00 93.31 98 ASP A CA 1
ATOM 703 C C . ASP A 1 98 ? 4.460 2.191 -21.791 1.00 93.31 98 ASP A C 1
ATOM 705 O O . ASP A 1 98 ? 4.477 1.841 -22.973 1.00 93.31 98 ASP A O 1
ATOM 709 N N . GLY A 1 99 ? 4.655 1.327 -20.790 1.00 90.75 99 GLY A N 1
ATOM 710 C CA . GLY A 1 99 ? 4.913 -0.102 -20.944 1.00 90.75 99 GLY A CA 1
ATOM 711 C C . GLY A 1 99 ? 4.031 -0.967 -20.045 1.00 90.75 99 GLY A C 1
ATOM 712 O O . GLY A 1 99 ? 3.450 -0.495 -19.066 1.00 90.75 99 GLY A O 1
ATOM 713 N N . GLN A 1 100 ? 3.931 -2.245 -20.403 1.00 90.38 100 GLN A N 1
ATOM 714 C CA . GLN A 1 100 ? 3.203 -3.259 -19.636 1.00 90.38 100 GLN A CA 1
ATOM 715 C C . GLN A 1 100 ? 4.024 -3.726 -18.440 1.00 90.38 100 GLN A C 1
ATOM 717 O O . GLN A 1 100 ? 5.236 -3.899 -18.576 1.00 90.38 100 GLN A O 1
ATOM 722 N N . GLU A 1 101 ? 3.342 -4.008 -17.332 1.00 88.19 101 GLU A N 1
ATOM 723 C CA . GLU A 1 101 ? 3.884 -4.834 -16.254 1.00 88.19 101 GLU A CA 1
ATOM 724 C C . GLU A 1 101 ? 4.398 -6.171 -16.811 1.00 88.19 101 GLU A C 1
ATOM 726 O O . GLU A 1 101 ? 3.706 -6.828 -17.591 1.00 88.19 101 GLU A O 1
ATOM 731 N N . ASN A 1 102 ? 5.619 -6.556 -16.440 1.00 83.81 102 ASN A N 1
ATOM 732 C CA . ASN A 1 102 ? 6.227 -7.829 -16.838 1.00 83.81 102 ASN A CA 1
ATOM 733 C C . ASN A 1 102 ? 7.459 -8.230 -16.002 1.00 83.81 102 ASN A C 1
ATOM 735 O O . ASN A 1 102 ? 8.313 -8.968 -16.503 1.00 83.81 102 ASN A O 1
ATOM 739 N N . ASN A 1 103 ? 7.614 -7.707 -14.782 1.00 82.62 103 ASN A N 1
ATOM 740 C CA . ASN A 1 103 ? 8.791 -7.968 -13.950 1.00 82.62 103 ASN A CA 1
ATOM 741 C C . ASN A 1 103 ? 8.558 -7.932 -12.427 1.00 82.62 103 ASN A C 1
ATOM 743 O O . ASN A 1 103 ? 9.537 -8.066 -11.704 1.00 82.62 103 ASN A O 1
ATOM 747 N N . SER A 1 104 ? 7.331 -7.748 -11.939 1.00 73.75 104 SER A N 1
ATOM 748 C CA . SER A 1 104 ? 7.008 -7.816 -10.509 1.00 73.75 104 SER A CA 1
ATOM 749 C C . SER A 1 104 ? 6.598 -9.218 -10.075 1.00 73.75 104 SER A C 1
ATOM 751 O O . SER A 1 104 ? 7.244 -9.768 -9.195 1.00 73.75 104 SER A O 1
ATOM 753 N N . ALA A 1 105 ? 5.598 -9.825 -10.733 1.00 57.38 105 ALA A N 1
ATOM 754 C CA . ALA A 1 105 ? 5.043 -11.121 -10.315 1.00 57.38 105 ALA A CA 1
ATOM 755 C C . ALA A 1 105 ? 5.453 -12.357 -11.138 1.00 57.38 105 ALA A C 1
ATOM 757 O O . ALA A 1 105 ? 5.019 -13.487 -10.937 1.00 57.38 105 ALA A O 1
ATOM 758 N N . ASP A 1 106 ? 6.266 -12.129 -12.158 1.00 55.88 106 ASP A N 1
ATOM 759 C CA . ASP A 1 106 ? 6.692 -13.156 -13.095 1.00 55.88 106 ASP A CA 1
ATOM 760 C C . ASP A 1 106 ? 8.128 -12.835 -13.474 1.00 55.88 106 ASP A C 1
ATOM 762 O O . ASP A 1 106 ? 8.407 -12.454 -14.615 1.00 55.88 106 ASP A O 1
ATOM 766 N N . GLU A 1 107 ? 9.051 -12.921 -12.509 1.00 53.31 107 GLU A N 1
ATOM 767 C CA . GLU A 1 107 ? 10.464 -12.679 -12.783 1.00 53.31 107 GLU A CA 1
ATOM 768 C C . GLU A 1 107 ? 10.927 -13.616 -13.911 1.00 53.31 107 GLU A C 1
ATOM 770 O O . GLU A 1 107 ? 11.308 -14.780 -13.736 1.00 53.31 107 GLU A O 1
ATOM 775 N N . HIS A 1 108 ? 10.947 -13.077 -15.132 1.00 53.16 108 HIS A N 1
ATOM 776 C CA . HIS A 1 108 ? 11.838 -13.548 -16.165 1.00 53.16 108 HIS A CA 1
ATOM 777 C C . HIS A 1 108 ? 13.208 -13.685 -15.511 1.00 53.16 108 HIS A C 1
ATOM 779 O O . HIS A 1 108 ? 13.603 -12.800 -14.764 1.00 53.16 108 HIS A O 1
ATOM 785 N N . ALA A 1 109 ? 13.932 -14.776 -15.784 1.00 44.94 109 ALA A N 1
ATOM 786 C CA . ALA A 1 109 ? 15.264 -15.002 -15.231 1.00 44.94 109 ALA A CA 1
ATOM 787 C C . ALA A 1 109 ? 16.216 -13.860 -15.635 1.00 44.94 109 ALA A C 1
ATOM 789 O O . ALA A 1 109 ? 16.948 -13.937 -16.627 1.00 44.94 109 ALA A O 1
ATOM 790 N N . THR A 1 110 ? 16.173 -12.771 -14.882 1.00 50.84 110 THR A N 1
ATOM 791 C CA . THR A 1 110 ? 17.084 -11.653 -14.958 1.00 50.84 110 THR A CA 1
ATOM 792 C C . THR A 1 110 ? 18.196 -11.931 -13.954 1.00 50.84 110 THR A C 1
ATOM 794 O O . THR A 1 110 ? 18.072 -12.736 -13.036 1.00 50.84 110 THR A O 1
ATOM 797 N N . SER A 1 111 ? 19.359 -11.320 -14.146 1.00 48.09 111 SER A N 1
ATOM 798 C CA . SER A 1 111 ? 20.472 -11.453 -13.201 1.00 48.09 111 SER A CA 1
ATOM 799 C C . SER A 1 111 ? 20.266 -10.624 -11.923 1.00 48.09 111 SER A C 1
ATOM 801 O O . SER A 1 111 ? 21.257 -10.250 -11.296 1.00 48.09 111 SER A O 1
ATOM 803 N N . TYR A 1 112 ? 19.031 -10.232 -11.608 1.00 50.81 112 TYR A N 1
ATOM 804 C CA . TYR A 1 112 ? 18.710 -9.258 -10.576 1.00 50.81 112 TYR A CA 1
ATOM 805 C C . TYR A 1 112 ? 17.935 -9.916 -9.422 1.00 50.81 112 TYR A C 1
ATOM 807 O O . TYR A 1 112 ? 17.021 -10.671 -9.707 1.00 50.81 112 TYR A O 1
ATOM 815 N N . PRO A 1 113 ? 18.319 -9.671 -8.155 1.00 49.81 113 PRO A N 1
ATOM 816 C CA . PRO A 1 113 ? 17.706 -10.311 -6.986 1.00 49.81 113 PRO A CA 1
ATOM 817 C C . PRO A 1 113 ? 16.361 -9.736 -6.499 1.00 49.81 113 PRO A C 1
ATOM 819 O O . PRO A 1 113 ? 15.845 -10.284 -5.531 1.00 49.81 113 PRO A O 1
ATOM 822 N N . GLY A 1 114 ? 15.825 -8.659 -7.091 1.00 54.12 114 GLY A N 1
ATOM 823 C CA . GLY A 1 114 ? 14.611 -8.008 -6.569 1.00 54.12 114 GLY A CA 1
ATOM 824 C C . GLY A 1 114 ? 14.792 -7.439 -5.154 1.00 54.12 114 GLY A C 1
ATOM 825 O O . GLY A 1 114 ? 15.907 -7.406 -4.623 1.00 54.12 114 GLY A O 1
ATOM 826 N N . ASP A 1 115 ? 13.696 -7.000 -4.536 1.00 53.09 115 ASP A N 1
ATOM 827 C CA . ASP A 1 115 ? 13.536 -7.070 -3.073 1.00 53.09 115 ASP A CA 1
ATOM 828 C C . ASP A 1 115 ? 12.981 -8.441 -2.628 1.00 53.09 115 ASP A C 1
ATOM 830 O O . ASP A 1 115 ? 12.838 -8.694 -1.435 1.00 53.09 115 ASP A O 1
ATOM 834 N N . GLY A 1 116 ? 12.737 -9.342 -3.589 1.00 58.62 116 GLY A N 1
ATOM 835 C CA . GLY A 1 116 ? 12.230 -10.694 -3.372 1.00 58.62 116 GLY A CA 1
ATOM 836 C C . GLY A 1 116 ? 10.712 -10.773 -3.214 1.00 58.62 116 GLY A C 1
ATOM 837 O O . GLY A 1 116 ? 10.216 -11.858 -2.916 1.00 58.62 116 GLY A O 1
ATOM 838 N N . ILE A 1 117 ? 9.989 -9.662 -3.399 1.00 61.56 117 ILE A N 1
ATOM 839 C CA . ILE A 1 117 ? 8.532 -9.609 -3.274 1.00 61.56 117 ILE A CA 1
ATOM 840 C C . ILE A 1 117 ? 7.906 -9.654 -4.666 1.00 61.56 117 ILE A C 1
ATOM 842 O O . ILE A 1 117 ? 8.121 -8.781 -5.498 1.00 61.56 117 ILE A O 1
ATOM 846 N N . ASP A 1 118 ? 7.114 -10.692 -4.888 1.00 70.56 118 ASP A N 1
ATOM 847 C CA . ASP A 1 118 ? 6.375 -10.938 -6.119 1.00 70.56 118 ASP A CA 1
ATOM 848 C C . ASP A 1 118 ? 5.022 -10.207 -6.030 1.00 70.56 118 ASP A C 1
ATOM 850 O O . ASP A 1 118 ? 4.060 -10.730 -5.470 1.00 70.56 118 ASP A O 1
ATOM 854 N N . THR A 1 119 ? 4.982 -8.935 -6.452 1.00 79.25 119 THR A N 1
ATOM 855 C CA . THR A 1 119 ? 3.774 -8.099 -6.299 1.00 79.25 119 THR A CA 1
ATOM 856 C C . THR A 1 119 ? 2.787 -8.340 -7.437 1.00 79.25 119 THR A C 1
ATOM 858 O O . THR A 1 119 ? 3.052 -7.991 -8.593 1.00 79.25 119 THR A O 1
ATOM 861 N N . THR A 1 120 ? 1.610 -8.862 -7.103 1.00 81.94 120 THR A N 1
ATOM 862 C CA . THR A 1 120 ? 0.505 -9.094 -8.038 1.00 81.94 120 THR A CA 1
ATOM 863 C C . THR A 1 120 ? -0.490 -7.931 -8.054 1.00 81.94 120 THR A C 1
ATOM 865 O O . THR A 1 120 ? -0.493 -7.073 -7.173 1.00 81.94 120 THR A O 1
ATOM 868 N N . LEU A 1 121 ? -1.383 -7.906 -9.050 1.00 80.06 121 LEU A N 1
ATOM 869 C CA . LEU A 1 121 ? -2.481 -6.933 -9.097 1.00 80.06 121 LEU A CA 1
ATOM 870 C C . LEU A 1 121 ? -3.410 -7.048 -7.870 1.00 80.06 121 LEU A C 1
ATOM 872 O O . LEU A 1 121 ? -3.826 -6.023 -7.335 1.00 80.06 121 LEU A O 1
ATOM 876 N N . ASP A 1 122 ? -3.678 -8.271 -7.398 1.00 76.94 122 ASP A N 1
ATOM 877 C CA . ASP A 1 122 ? -4.543 -8.527 -6.236 1.00 76.94 122 ASP A CA 1
ATOM 878 C C . ASP A 1 122 ? -3.927 -8.000 -4.923 1.00 76.94 122 ASP A C 1
ATOM 880 O O . ASP A 1 122 ? -4.656 -7.589 -4.015 1.00 76.94 122 ASP A O 1
ATOM 884 N N . ASP A 1 123 ? -2.594 -7.961 -4.818 1.00 79.12 123 ASP A N 1
ATOM 885 C CA . ASP A 1 123 ? -1.903 -7.367 -3.664 1.00 79.12 123 ASP A CA 1
ATOM 886 C C . ASP A 1 123 ? -2.089 -5.845 -3.630 1.00 79.12 123 ASP A C 1
ATOM 888 O O . ASP A 1 123 ? -2.258 -5.247 -2.566 1.00 79.12 123 ASP A O 1
ATOM 892 N N . LEU A 1 124 ? -2.107 -5.200 -4.803 1.00 86.25 124 LEU A N 1
ATOM 893 C CA . LEU A 1 124 ? -2.225 -3.743 -4.910 1.00 86.25 124 LEU A CA 1
ATOM 894 C C . LEU A 1 124 ? -3.596 -3.208 -4.493 1.00 86.25 124 LEU A C 1
ATOM 896 O O . LEU A 1 124 ? -3.734 -2.050 -4.103 1.00 86.25 124 LEU A O 1
ATOM 900 N N . GLU A 1 125 ? -4.620 -4.042 -4.572 1.00 79.25 125 GLU A N 1
ATOM 901 C CA . GLU A 1 125 ? -5.985 -3.679 -4.189 1.00 79.25 125 GLU A CA 1
ATOM 902 C C . GLU A 1 125 ? -6.197 -3.703 -2.681 1.00 79.25 125 GLU A C 1
ATOM 904 O O . GLU A 1 125 ? -7.143 -3.103 -2.174 1.00 79.25 125 GLU A O 1
ATOM 909 N N . GLN A 1 126 ? -5.299 -4.385 -1.975 1.00 76.38 126 GLN A N 1
ATOM 910 C CA . GLN A 1 126 ? -5.264 -4.496 -0.523 1.00 76.38 126 GLN A CA 1
ATOM 911 C C . GLN A 1 126 ? -4.272 -3.499 0.083 1.00 76.38 126 GLN A C 1
ATOM 913 O O . GLN A 1 126 ? -3.892 -3.615 1.247 1.00 76.38 126 GLN A O 1
ATOM 918 N N . LEU A 1 127 ? -3.816 -2.510 -0.693 1.00 80.50 127 LEU A N 1
ATOM 919 C CA . LEU A 1 127 ? -2.939 -1.476 -0.168 1.00 80.50 127 LEU A CA 1
ATOM 920 C C . LEU A 1 127 ? -3.706 -0.571 0.784 1.00 80.50 127 LEU A C 1
ATOM 922 O O . LEU A 1 127 ? -4.703 0.066 0.430 1.00 80.50 127 LEU A O 1
ATOM 926 N N . HIS A 1 128 ? -3.170 -0.475 1.992 1.00 81.25 128 HIS A N 1
ATOM 927 C CA . HIS A 1 128 ? -3.678 0.391 3.033 1.00 81.25 128 HIS A CA 1
ATOM 928 C C . HIS A 1 128 ? -2.543 1.212 3.636 1.00 81.25 128 HIS A C 1
ATOM 930 O O . HIS A 1 128 ? -1.389 0.787 3.678 1.00 81.25 128 HIS A O 1
ATOM 936 N N . VAL A 1 129 ? -2.891 2.381 4.168 1.00 75.75 129 VAL A N 1
ATOM 937 C CA . VAL A 1 129 ? -2.041 3.120 5.100 1.00 75.75 129 VAL A CA 1
ATOM 938 C C . VAL A 1 129 ? -2.876 3.479 6.316 1.00 75.75 129 VAL A C 1
ATOM 940 O O . VAL A 1 129 ? -3.885 4.175 6.199 1.00 75.75 129 VAL A O 1
ATOM 943 N N . LEU A 1 130 ? -2.451 3.019 7.497 1.00 71.31 130 LEU A N 1
ATOM 944 C CA . LEU A 1 130 ? -3.211 3.168 8.747 1.00 71.31 130 LEU A CA 1
ATOM 945 C C . LEU A 1 130 ? -4.644 2.598 8.642 1.00 71.31 130 LEU A C 1
ATOM 947 O O . LEU A 1 130 ? -5.595 3.223 9.111 1.00 71.31 130 LEU A O 1
ATOM 951 N N . GLY A 1 131 ? -4.798 1.449 7.974 1.00 69.12 131 GLY A N 1
ATOM 952 C CA . GLY A 1 131 ? -6.090 0.777 7.768 1.00 69.12 131 GLY A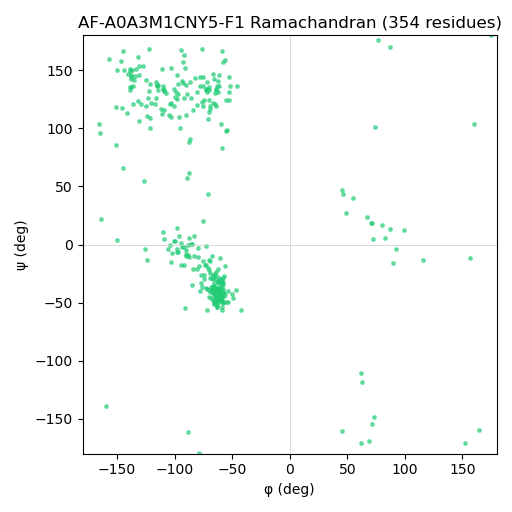 CA 1
ATOM 953 C C . GLY A 1 131 ? -7.029 1.463 6.768 1.00 69.12 131 GLY A C 1
ATOM 954 O O . GLY A 1 131 ? -8.167 1.035 6.597 1.00 69.12 131 GLY A O 1
ATOM 955 N N . ILE A 1 132 ? -6.585 2.533 6.102 1.00 74.00 132 ILE A N 1
ATOM 956 C CA . ILE A 1 132 ? -7.366 3.240 5.082 1.00 74.00 132 ILE A CA 1
ATOM 957 C C . ILE A 1 132 ? -6.893 2.767 3.704 1.00 74.00 132 ILE A C 1
ATOM 959 O O . ILE A 1 132 ? -5.689 2.839 3.461 1.00 74.00 132 ILE A O 1
ATOM 963 N N . PRO A 1 133 ? -7.792 2.297 2.813 1.00 81.25 133 PRO A N 1
ATOM 964 C CA . PRO A 1 133 ? -7.442 1.957 1.434 1.00 81.25 133 PRO A CA 1
ATOM 965 C C . PRO A 1 133 ? -6.708 3.098 0.737 1.00 81.25 133 PRO A C 1
ATOM 967 O O . PRO A 1 133 ? -7.109 4.255 0.866 1.00 81.25 133 PRO A O 1
ATOM 970 N N . THR A 1 134 ? -5.655 2.764 -0.000 1.00 88.75 134 THR A N 1
ATOM 971 C CA . THR A 1 134 ? -4.839 3.725 -0.743 1.00 88.75 134 THR A CA 1
ATOM 972 C C . THR A 1 134 ? -5.317 3.789 -2.195 1.00 88.75 134 THR A C 1
ATOM 974 O O . THR A 1 134 ? -5.067 2.846 -2.947 1.00 88.75 134 THR A O 1
ATOM 977 N N . PRO A 1 135 ? -5.958 4.884 -2.647 1.00 92.50 135 PRO A N 1
ATOM 978 C CA . PRO A 1 135 ? -6.365 5.013 -4.038 1.00 92.50 135 PRO A CA 1
ATOM 979 C C . PRO A 1 135 ? -5.163 5.053 -4.974 1.00 92.50 135 PRO A C 1
ATOM 981 O O . PRO A 1 135 ? -4.210 5.810 -4.751 1.00 92.50 135 PRO A O 1
ATOM 984 N N . VAL A 1 136 ? -5.233 4.281 -6.059 1.00 96.38 136 VAL A N 1
ATOM 985 C CA . VAL A 1 136 ? -4.209 4.262 -7.102 1.00 96.38 136 VAL A CA 1
ATOM 986 C C . VAL A 1 136 ? -4.758 4.914 -8.366 1.00 96.38 136 VAL A C 1
ATOM 988 O O . VAL A 1 136 ? -5.697 4.438 -8.994 1.00 96.38 136 VAL A O 1
ATOM 991 N N . TRP A 1 137 ? -4.158 6.028 -8.762 1.00 97.50 137 TRP A N 1
ATOM 992 C CA . TRP A 1 137 ? -4.489 6.755 -9.982 1.00 97.50 137 TRP A CA 1
ATOM 993 C C . TRP A 1 137 ? -3.507 6.371 -11.079 1.00 97.50 137 TRP A C 1
ATOM 995 O O . TRP A 1 137 ? -2.298 6.508 -10.900 1.00 97.50 137 TRP A O 1
ATOM 1005 N N . THR A 1 138 ? -4.011 5.912 -12.220 1.00 98.25 138 THR A N 1
ATOM 1006 C CA . THR A 1 138 ? -3.189 5.334 -13.289 1.00 98.25 138 THR A CA 1
ATOM 1007 C C . THR A 1 138 ? -3.245 6.192 -14.555 1.00 98.25 138 THR A C 1
ATOM 1009 O O . THR A 1 138 ? -4.304 6.649 -14.984 1.00 98.25 138 THR A O 1
ATOM 1012 N N . VAL A 1 139 ? -2.092 6.418 -15.189 1.00 98.38 139 VAL A N 1
ATOM 1013 C CA . VAL A 1 139 ? -1.988 7.118 -16.478 1.00 98.38 139 VAL A CA 1
ATOM 1014 C C . VAL A 1 139 ? -1.261 6.242 -17.497 1.00 98.38 139 VAL A C 1
ATOM 1016 O O . VAL A 1 139 ? -0.054 6.017 -17.391 1.00 98.38 139 VAL A O 1
ATOM 1019 N N . GLY A 1 140 ? -1.991 5.761 -18.501 1.00 98.06 140 GLY A N 1
ATOM 1020 C CA . GLY A 1 140 ? -1.435 4.985 -19.611 1.00 98.06 140 GLY A CA 1
ATOM 1021 C C . GLY A 1 140 ? -0.990 5.890 -20.757 1.00 98.06 140 GLY A C 1
ATOM 1022 O O . GLY A 1 140 ? -1.756 6.748 -21.194 1.00 98.06 140 GLY A O 1
ATOM 1023 N N . ILE A 1 141 ? 0.241 5.725 -21.242 1.00 97.56 141 ILE A N 1
ATOM 1024 C CA . ILE A 1 141 ? 0.824 6.566 -22.295 1.00 97.56 141 ILE A CA 1
ATOM 1025 C C . ILE A 1 141 ? 0.991 5.759 -23.587 1.00 97.56 141 ILE A C 1
ATOM 1027 O O . ILE A 1 141 ? 1.860 4.894 -23.691 1.00 97.56 141 ILE A O 1
ATOM 1031 N N . GLY A 1 142 ? 0.218 6.118 -24.609 1.00 96.81 142 GLY A N 1
ATOM 1032 C CA . GLY A 1 142 ? 0.197 5.446 -25.904 1.00 96.81 142 GLY A CA 1
ATOM 1033 C C . GLY A 1 142 ? -0.404 4.038 -25.846 1.00 96.81 142 GLY A C 1
ATOM 1034 O O . GLY A 1 142 ? -0.969 3.619 -24.843 1.00 96.81 142 GLY A O 1
ATOM 1035 N N . ASP A 1 143 ? -0.240 3.288 -26.935 1.00 93.12 143 ASP A N 1
ATOM 1036 C CA . ASP A 1 143 ? -0.905 1.986 -27.133 1.00 93.12 143 ASP A CA 1
ATOM 1037 C C . ASP A 1 143 ? -0.119 0.786 -26.556 1.00 93.12 143 ASP A C 1
ATOM 1039 O O . ASP A 1 143 ? -0.444 -0.369 -26.827 1.00 93.12 143 ASP A O 1
ATOM 1043 N N . GLY A 1 144 ? 0.992 1.044 -25.856 1.00 91.88 144 GLY A N 1
ATOM 1044 C CA . GLY A 1 144 ? 1.933 0.018 -25.386 1.00 91.88 144 GLY A CA 1
ATOM 1045 C C . GLY A 1 144 ? 1.624 -0.551 -24.002 1.00 91.88 144 GLY A C 1
ATOM 1046 O O . GLY A 1 144 ? 2.324 -1.458 -23.560 1.00 91.88 144 GLY A O 1
ATOM 1047 N N . VAL A 1 145 ? 0.615 -0.015 -23.322 1.00 95.19 145 VAL A N 1
ATOM 1048 C CA . VAL A 1 145 ? 0.248 -0.370 -21.948 1.00 95.19 145 VAL A CA 1
ATOM 1049 C C . VAL A 1 145 ? -0.796 -1.483 -21.909 1.00 95.19 145 VAL A C 1
ATOM 1051 O O . VAL A 1 145 ? -1.461 -1.762 -22.906 1.00 95.19 145 VAL A O 1
ATOM 1054 N N . ASP A 1 146 ? -0.945 -2.112 -20.747 1.00 95.62 146 ASP A N 1
ATOM 1055 C CA . ASP A 1 146 ? -2.119 -2.928 -20.443 1.00 95.62 146 ASP A CA 1
ATOM 1056 C C . ASP A 1 146 ? -3.210 -2.006 -19.878 1.00 95.62 146 ASP A C 1
ATOM 1058 O O . ASP A 1 146 ? -3.226 -1.681 -18.691 1.00 95.62 146 ASP A O 1
ATOM 1062 N N . GLU A 1 147 ? -4.052 -1.474 -20.766 1.00 96.25 147 GLU A N 1
ATOM 1063 C CA . GLU A 1 147 ? -5.119 -0.536 -20.396 1.00 96.25 147 GLU A CA 1
ATOM 1064 C C . GLU A 1 147 ? -6.142 -1.177 -19.453 1.00 96.25 147 GLU A C 1
ATOM 1066 O O . GLU A 1 147 ? -6.566 -0.526 -18.498 1.00 96.25 147 GLU A O 1
ATOM 1071 N N . ASP A 1 148 ? -6.484 -2.449 -19.675 1.00 96.06 148 ASP A N 1
ATOM 1072 C CA . ASP A 1 148 ? -7.463 -3.164 -18.857 1.00 96.06 148 ASP A CA 1
ATOM 1073 C C . ASP A 1 148 ? -6.949 -3.307 -17.416 1.00 96.06 148 ASP A C 1
ATOM 1075 O O . ASP A 1 148 ? -7.661 -2.945 -16.481 1.00 96.06 148 ASP A O 1
ATOM 1079 N N . ALA A 1 149 ? -5.689 -3.718 -17.229 1.00 94.25 149 ALA A N 1
ATOM 1080 C CA . ALA A 1 149 ? -5.097 -3.852 -15.897 1.00 94.25 149 ALA A CA 1
ATOM 1081 C C . ALA A 1 149 ? -4.955 -2.502 -15.164 1.00 94.25 149 ALA A C 1
ATOM 1083 O O . ALA A 1 149 ? -5.220 -2.404 -13.965 1.00 94.25 149 ALA A O 1
ATOM 1084 N N . LEU A 1 150 ? -4.566 -1.432 -15.871 1.00 97.19 150 LEU A N 1
ATOM 1085 C CA . LEU A 1 150 ? -4.463 -0.089 -15.284 1.00 97.19 150 LEU A CA 1
ATOM 1086 C C . LEU A 1 150 ? -5.830 0.481 -14.891 1.00 97.19 150 LEU A C 1
ATOM 1088 O O . LEU A 1 150 ? -5.943 1.158 -13.863 1.00 97.19 150 LEU A O 1
ATOM 1092 N N . ALA A 1 151 ? -6.852 0.241 -15.713 1.00 96.50 151 ALA A N 1
ATOM 1093 C CA . ALA A 1 151 ? -8.220 0.650 -15.434 1.00 96.50 151 ALA A CA 1
ATOM 1094 C C . ALA A 1 151 ? -8.824 -0.150 -14.276 1.00 96.50 151 ALA A C 1
ATOM 1096 O O . ALA A 1 151 ? -9.483 0.439 -13.418 1.00 96.50 151 ALA A O 1
ATOM 1097 N N . GLU A 1 152 ? -8.565 -1.458 -14.222 1.00 94.25 152 GLU A N 1
ATOM 1098 C CA . GLU A 1 152 ? -9.001 -2.338 -13.139 1.00 94.25 152 GLU A CA 1
ATOM 1099 C C . GLU A 1 152 ? -8.386 -1.928 -11.799 1.00 94.25 152 GLU A C 1
ATOM 1101 O O . GLU A 1 152 ? -9.135 -1.689 -10.850 1.00 94.25 152 GLU A O 1
ATOM 1106 N N . LEU A 1 153 ? -7.062 -1.730 -11.738 1.00 94.06 153 LEU A N 1
ATOM 1107 C CA . LEU A 1 153 ? -6.378 -1.282 -10.522 1.00 94.06 153 LEU A CA 1
ATOM 1108 C C . LEU A 1 153 ? -6.973 0.022 -9.981 1.00 94.06 153 LEU A C 1
ATOM 1110 O O . LEU A 1 153 ? -7.301 0.130 -8.798 1.00 94.06 153 LEU A O 1
ATOM 1114 N N . ALA A 1 154 ? -7.125 1.021 -10.853 1.00 95.56 154 ALA A N 1
ATOM 1115 C CA . ALA A 1 154 ? -7.655 2.311 -10.440 1.00 95.56 154 ALA A CA 1
ATOM 1116 C C . ALA A 1 154 ? -9.102 2.202 -9.954 1.00 95.56 154 ALA A C 1
ATOM 1118 O O . ALA A 1 154 ? -9.443 2.745 -8.906 1.00 95.56 154 ALA A O 1
ATOM 1119 N N . ALA A 1 155 ? -9.944 1.452 -10.669 1.00 90.88 155 ALA A N 1
ATOM 1120 C CA . ALA A 1 155 ? -11.336 1.264 -10.284 1.00 90.88 155 ALA A CA 1
ATOM 1121 C C . ALA A 1 155 ? -11.480 0.521 -8.946 1.00 90.88 155 ALA A C 1
ATOM 1123 O O . ALA A 1 155 ? -12.314 0.910 -8.128 1.00 90.88 155 ALA A O 1
ATOM 1124 N N . ARG A 1 156 ? -10.678 -0.525 -8.708 1.00 85.25 156 ARG A N 1
ATOM 1125 C CA . ARG A 1 156 ? -10.763 -1.349 -7.492 1.00 85.25 156 ARG A CA 1
ATOM 1126 C C . ARG A 1 156 ? -10.194 -0.653 -6.254 1.00 85.25 156 ARG A C 1
ATOM 1128 O O . ARG A 1 156 ? -10.710 -0.871 -5.164 1.00 85.25 156 ARG A O 1
ATOM 1135 N N . THR A 1 157 ? -9.209 0.230 -6.418 1.00 88.19 157 THR A N 1
ATOM 1136 C CA . THR A 1 157 ? -8.600 0.996 -5.308 1.00 88.19 157 THR A CA 1
ATOM 1137 C C . THR A 1 157 ? -9.292 2.336 -5.027 1.00 88.19 157 THR A C 1
ATOM 1139 O O . THR A 1 157 ? -8.989 2.992 -4.034 1.00 88.19 157 THR A O 1
ATOM 1142 N N . GLY A 1 158 ? -10.238 2.758 -5.873 1.00 86.44 158 GLY A N 1
ATOM 1143 C CA . GLY A 1 158 ? -10.954 4.031 -5.727 1.00 86.44 158 GLY A CA 1
ATOM 1144 C C . GLY A 1 158 ? -10.258 5.239 -6.365 1.00 86.44 158 GLY A C 1
ATOM 1145 O O . GLY A 1 158 ? -10.645 6.373 -6.089 1.00 86.44 158 GLY A O 1
ATOM 1146 N N . GLY A 1 159 ? -9.249 5.015 -7.211 1.00 91.50 159 GLY A N 1
ATOM 1147 C CA . GLY A 1 159 ? -8.651 6.041 -8.065 1.00 91.50 159 GLY A CA 1
ATOM 1148 C C . GLY A 1 159 ? -9.355 6.172 -9.422 1.00 91.50 159 GLY A C 1
ATOM 1149 O O . GLY A 1 159 ? -10.491 5.736 -9.617 1.00 91.50 159 GLY A O 1
ATOM 1150 N N . ALA A 1 160 ? -8.669 6.777 -10.395 1.00 94.44 160 ALA A N 1
ATOM 1151 C CA . ALA A 1 160 ? -9.147 6.848 -11.776 1.00 94.44 160 ALA A CA 1
ATOM 1152 C C . ALA A 1 160 ? -8.029 6.595 -12.791 1.00 94.44 160 ALA A C 1
ATOM 1154 O O . ALA A 1 160 ? -6.883 7.010 -12.597 1.00 94.44 160 ALA A O 1
ATOM 1155 N N . TYR A 1 161 ? -8.401 5.956 -13.901 1.00 97.38 161 TYR A N 1
ATOM 1156 C CA . TYR A 1 161 ? -7.529 5.738 -15.050 1.00 97.38 161 TYR A CA 1
ATOM 1157 C C . TYR A 1 161 ? -7.679 6.849 -16.090 1.00 97.38 161 TYR A C 1
ATOM 1159 O O . TYR A 1 161 ? -8.786 7.298 -16.392 1.00 97.38 161 TYR A O 1
ATOM 1167 N N . THR A 1 162 ? -6.558 7.282 -16.666 1.00 98.19 162 THR A N 1
ATOM 1168 C CA . THR A 1 162 ? -6.519 8.197 -17.812 1.00 98.19 162 THR A CA 1
ATOM 1169 C C . THR A 1 162 ? -5.571 7.677 -18.890 1.00 98.19 162 THR A C 1
ATOM 1171 O O . THR A 1 162 ? -4.377 7.511 -18.649 1.00 98.19 162 THR A O 1
ATOM 1174 N N . ALA A 1 163 ? -6.075 7.489 -20.107 1.00 97.94 163 ALA A N 1
ATOM 1175 C CA . ALA A 1 163 ? -5.247 7.245 -21.285 1.00 97.94 163 ALA A CA 1
ATOM 1176 C C . ALA A 1 163 ? -4.803 8.573 -21.919 1.00 97.94 163 ALA A C 1
ATOM 1178 O O . ALA A 1 163 ? -5.600 9.508 -22.028 1.00 97.94 163 ALA A O 1
ATOM 1179 N N . ILE A 1 164 ? -3.550 8.652 -22.368 1.00 98.06 164 ILE A N 1
ATOM 1180 C CA . ILE A 1 164 ? -3.035 9.764 -23.178 1.00 98.06 164 ILE A CA 1
ATOM 1181 C C . ILE A 1 164 ? -2.293 9.242 -24.406 1.00 98.06 164 ILE A C 1
ATOM 1183 O O . ILE A 1 164 ? -1.574 8.249 -24.326 1.00 98.06 164 ILE A O 1
ATOM 1187 N N . ASP A 1 165 ? -2.372 9.957 -25.529 1.00 96.25 165 ASP A N 1
ATOM 1188 C CA . ASP A 1 165 ? -1.744 9.521 -26.789 1.00 96.25 165 ASP A CA 1
ATOM 1189 C C . ASP A 1 165 ? -0.205 9.588 -26.742 1.00 96.25 165 ASP A C 1
ATOM 1191 O O . ASP A 1 165 ? 0.503 8.937 -27.516 1.00 96.25 165 ASP A O 1
ATOM 1195 N N . GLY A 1 166 ? 0.354 10.408 -25.847 1.00 93.44 166 GLY A N 1
ATOM 1196 C CA . GLY A 1 166 ? 1.796 10.515 -25.690 1.00 93.44 166 GLY A CA 1
ATOM 1197 C C . GLY A 1 166 ? 2.257 11.588 -24.712 1.00 93.44 166 GLY A C 1
ATOM 1198 O O . GLY A 1 166 ? 1.491 12.361 -24.142 1.00 93.44 166 GLY A O 1
ATOM 1199 N N . TYR A 1 167 ? 3.578 11.689 -24.564 1.00 93.75 167 TYR A N 1
ATOM 1200 C CA . TYR A 1 167 ? 4.227 12.546 -23.566 1.00 93.75 167 TYR A CA 1
ATOM 1201 C C . TYR A 1 167 ? 3.946 14.054 -23.673 1.00 93.75 167 TYR A C 1
ATOM 1203 O O . TYR A 1 167 ? 4.311 14.788 -22.753 1.00 93.75 167 TYR A O 1
ATOM 1211 N N . ALA A 1 168 ? 3.351 14.530 -24.771 1.00 95.44 168 ALA A N 1
ATOM 1212 C CA . ALA A 1 168 ? 2.961 15.931 -24.922 1.00 95.44 168 ALA A CA 1
ATOM 1213 C C . ALA A 1 168 ? 1.823 16.328 -23.964 1.00 95.44 168 ALA A C 1
ATOM 1215 O O . ALA A 1 168 ? 1.763 17.482 -23.548 1.00 95.44 168 ALA A O 1
ATOM 1216 N N . GLU A 1 169 ? 0.968 15.374 -23.593 1.00 96.19 169 GLU A N 1
ATOM 1217 C CA . GLU A 1 169 ? -0.201 15.586 -22.729 1.00 96.19 169 GLU A CA 1
ATOM 1218 C C . GLU A 1 169 ? 0.096 15.292 -21.255 1.00 96.19 169 GLU A C 1
ATOM 1220 O O . GLU A 1 169 ? -0.604 15.783 -20.372 1.00 96.19 169 GLU A O 1
ATOM 1225 N N . LEU A 1 170 ? 1.182 14.561 -20.975 1.00 95.69 170 LEU A N 1
ATOM 1226 C CA . LEU A 1 170 ? 1.502 14.061 -19.637 1.00 95.69 170 LEU A CA 1
ATOM 1227 C C . LEU A 1 170 ? 1.533 15.163 -18.572 1.00 95.69 170 LEU A C 1
ATOM 1229 O O . LEU A 1 170 ? 1.061 14.948 -17.463 1.00 95.69 170 LEU A O 1
ATOM 1233 N N . ALA A 1 171 ? 2.082 16.338 -18.892 1.00 96.12 171 ALA A N 1
ATOM 1234 C CA . ALA A 1 171 ? 2.161 17.426 -17.921 1.00 96.12 171 ALA A CA 1
ATOM 1235 C C . ALA A 1 171 ? 0.779 17.958 -17.531 1.00 96.12 171 ALA A C 1
ATOM 1237 O O . ALA A 1 171 ? 0.480 18.047 -16.348 1.00 96.12 171 ALA A O 1
ATOM 1238 N N . SER A 1 172 ? -0.082 18.249 -18.510 1.00 96.56 172 SER A N 1
ATOM 1239 C CA . SER A 1 172 ? -1.452 18.685 -18.226 1.00 96.56 172 SER A CA 1
ATOM 1240 C C . SER A 1 172 ? -2.260 17.612 -17.504 1.00 96.56 172 SER A C 1
ATOM 1242 O O . SER A 1 172 ? -3.024 17.947 -16.605 1.00 96.56 172 SER A O 1
ATOM 1244 N N . THR A 1 173 ? -2.071 16.340 -17.863 1.00 97.62 173 THR A N 1
ATOM 1245 C CA . THR A 1 173 ? -2.774 15.224 -17.223 1.00 97.62 173 THR A CA 1
ATOM 1246 C C . THR A 1 173 ? -2.356 15.071 -15.771 1.00 97.62 173 THR A C 1
ATOM 1248 O O . THR A 1 173 ? -3.221 15.079 -14.907 1.00 97.62 173 THR A O 1
ATOM 1251 N N . LEU A 1 174 ? -1.055 15.021 -15.470 1.00 96.94 174 LEU A N 1
ATOM 1252 C CA . LEU A 1 174 ? -0.593 14.877 -14.088 1.00 96.94 174 LEU A CA 1
ATOM 1253 C C . LEU A 1 174 ? -0.948 16.093 -13.223 1.00 96.94 174 LEU A C 1
ATOM 1255 O O . LEU A 1 174 ? -1.311 15.919 -12.063 1.00 96.94 174 LEU A O 1
ATOM 1259 N N . THR A 1 175 ? -0.917 17.314 -13.766 1.00 95.69 175 THR A N 1
ATOM 1260 C CA . THR A 1 175 ? -1.426 18.491 -13.043 1.00 95.69 175 THR A CA 1
ATOM 1261 C C . THR A 1 175 ? -2.916 18.346 -12.718 1.00 95.69 175 THR A C 1
ATOM 1263 O O . THR A 1 175 ? -3.301 18.563 -11.572 1.00 95.69 175 THR A O 1
ATOM 1266 N N . ALA A 1 176 ? -3.742 17.925 -13.681 1.00 94.75 176 ALA A N 1
ATOM 1267 C CA . ALA A 1 176 ? -5.170 17.703 -13.452 1.00 94.75 176 ALA A CA 1
ATOM 1268 C C . ALA A 1 176 ? -5.430 16.564 -12.449 1.00 94.75 176 ALA A C 1
ATOM 1270 O O . ALA A 1 176 ? -6.289 16.697 -11.581 1.00 94.75 176 ALA A O 1
ATOM 1271 N N . THR A 1 177 ? -4.658 15.473 -12.510 1.00 95.25 177 THR A N 1
ATOM 1272 C CA . THR A 1 177 ? -4.715 14.390 -11.518 1.00 95.25 177 THR A CA 1
ATOM 1273 C C . THR A 1 177 ? -4.400 14.926 -10.129 1.00 95.25 177 THR A C 1
ATOM 1275 O O . THR A 1 177 ? -5.170 14.693 -9.205 1.00 95.25 177 THR A O 1
ATOM 1278 N N . ALA A 1 178 ? -3.317 15.699 -9.980 1.00 93.25 178 ALA A N 1
ATOM 1279 C CA . ALA A 1 178 ? -2.958 16.295 -8.701 1.00 93.25 178 ALA A CA 1
ATOM 1280 C C . ALA A 1 178 ? -4.093 17.161 -8.144 1.00 93.25 178 ALA A C 1
ATOM 1282 O O . ALA A 1 178 ? -4.309 17.150 -6.934 1.00 93.25 178 ALA A O 1
ATOM 1283 N N . GLU A 1 179 ? -4.767 17.959 -8.980 1.00 88.81 179 GLU A N 1
ATOM 1284 C CA . GLU A 1 179 ? -5.938 18.766 -8.597 1.00 88.81 179 GLU A CA 1
ATOM 1285 C C . GLU A 1 179 ? -7.095 17.884 -8.112 1.00 88.81 179 GLU A C 1
ATOM 1287 O O . GLU A 1 179 ? -7.617 18.128 -7.025 1.00 88.81 179 GLU A O 1
ATOM 1292 N N . GLY A 1 180 ? -7.399 16.803 -8.836 1.00 87.31 180 GLY A N 1
ATOM 1293 C CA . GLY A 1 180 ? -8.437 15.837 -8.469 1.00 87.31 180 GLY A CA 1
ATOM 1294 C C . GLY A 1 180 ? -8.232 15.175 -7.102 1.00 87.31 180 GLY A C 1
ATOM 1295 O O . GLY A 1 180 ? -9.206 14.959 -6.387 1.00 87.31 180 GLY A O 1
ATOM 1296 N N . LEU A 1 181 ? -6.983 14.953 -6.667 1.00 87.81 181 LEU A N 1
ATOM 1297 C CA . LEU A 1 181 ? -6.689 14.412 -5.324 1.00 87.81 181 LEU A CA 1
ATOM 1298 C C . LEU A 1 181 ? -7.261 15.291 -4.190 1.00 87.81 181 LEU A C 1
ATOM 1300 O O . LEU A 1 181 ? -7.599 14.814 -3.104 1.00 87.81 181 LEU A O 1
ATOM 1304 N N . SER A 1 182 ? -7.379 16.601 -4.428 1.00 74.94 182 SER A N 1
ATOM 1305 C CA . SER A 1 182 ? -7.948 17.541 -3.450 1.00 74.94 182 SER A CA 1
ATOM 1306 C C . SER A 1 182 ? -9.479 17.530 -3.438 1.00 74.94 182 SER A C 1
ATOM 1308 O O . SER A 1 182 ? -10.082 17.889 -2.426 1.00 74.94 182 SER A O 1
ATOM 1310 N N . ASP A 1 183 ? -10.099 17.062 -4.519 1.00 75.81 183 ASP A N 1
ATOM 1311 C CA . ASP A 1 183 ? -11.552 16.971 -4.668 1.00 75.81 183 ASP A CA 1
ATOM 1312 C C . ASP A 1 183 ? -12.122 15.650 -4.135 1.00 75.81 183 ASP A C 1
ATOM 1314 O O . ASP A 1 183 ? -13.339 15.525 -3.996 1.00 75.81 183 ASP A O 1
ATOM 1318 N N . GLU A 1 184 ? -11.271 14.679 -3.774 1.00 73.38 184 GLU A N 1
ATOM 1319 C CA . GLU A 1 184 ? -11.713 13.476 -3.061 1.00 73.38 184 GLU A CA 1
ATOM 1320 C C . GLU A 1 184 ? -12.513 13.879 -1.803 1.00 73.38 184 GLU A C 1
ATOM 1322 O O . GLU A 1 184 ? -12.255 14.897 -1.161 1.00 73.38 184 GLU A O 1
ATOM 1327 N N . ILE A 1 185 ? -13.542 13.126 -1.432 1.00 69.94 185 ILE A N 1
ATOM 1328 C CA . ILE A 1 185 ? -14.323 13.411 -0.223 1.00 69.94 185 ILE A CA 1
ATOM 1329 C C . ILE A 1 185 ? -14.217 12.172 0.654 1.00 69.94 185 ILE A C 1
ATOM 1331 O O . ILE A 1 185 ? -14.799 11.151 0.290 1.00 69.94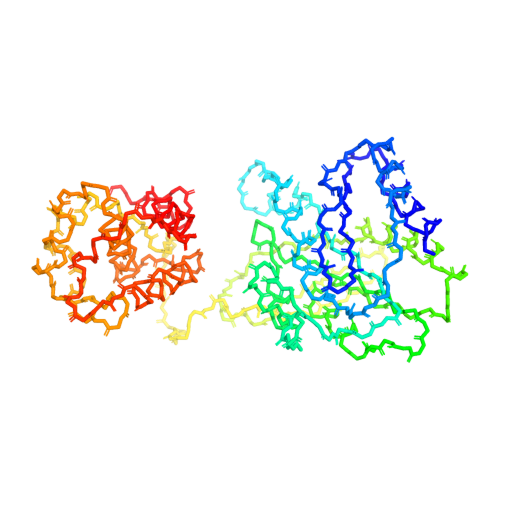 185 ILE A O 1
ATOM 1335 N N . PRO A 1 186 ? -13.482 12.217 1.784 1.00 68.06 186 PRO A N 1
ATOM 1336 C CA . PRO A 1 186 ? -13.438 11.078 2.682 1.00 68.06 186 PRO A CA 1
ATOM 1337 C C . PRO A 1 186 ? -14.842 10.853 3.237 1.00 68.06 186 PRO A C 1
ATOM 1339 O O . PRO A 1 186 ? -15.422 11.729 3.885 1.00 68.06 186 PRO A O 1
ATOM 1342 N N . VAL A 1 187 ? -15.393 9.676 2.959 1.00 69.62 187 VAL A N 1
ATOM 1343 C CA . VAL A 1 187 ? -16.651 9.230 3.543 1.00 69.62 187 VAL A CA 1
ATOM 1344 C C . VAL A 1 187 ? -16.317 8.195 4.595 1.00 69.62 187 VAL A C 1
ATOM 1346 O O . VAL A 1 187 ? -15.872 7.093 4.300 1.00 69.62 187 VAL A O 1
ATOM 1349 N N . CYS A 1 188 ? -16.548 8.578 5.839 1.00 70.19 188 CYS A N 1
ATOM 1350 C CA . CYS A 1 188 ? -16.372 7.717 6.988 1.00 70.19 188 CYS A CA 1
ATOM 1351 C C . CYS A 1 188 ? -17.763 7.361 7.492 1.00 70.19 188 CYS A C 1
ATOM 1353 O O . CYS A 1 188 ? -18.607 8.242 7.672 1.00 70.19 188 CYS A O 1
ATOM 1355 N N . PHE A 1 189 ? -18.015 6.084 7.718 1.00 68.06 189 PHE A N 1
ATOM 1356 C CA . PHE A 1 189 ? -19.279 5.617 8.260 1.00 68.06 189 PHE A CA 1
ATOM 1357 C C . PHE A 1 189 ? -18.993 4.527 9.284 1.00 68.06 189 PHE A C 1
ATOM 1359 O O . PHE A 1 189 ? -17.997 3.815 9.203 1.00 68.06 189 PHE A O 1
ATOM 1366 N N . GLU A 1 190 ? -19.880 4.423 10.260 1.00 65.81 190 GLU A N 1
ATOM 1367 C CA . GLU A 1 190 ? -19.950 3.273 11.145 1.00 65.81 190 GLU A CA 1
ATOM 1368 C C . GLU A 1 190 ? -21.134 2.447 10.656 1.00 65.81 190 GLU A C 1
ATOM 1370 O O . GLU A 1 190 ? -22.247 2.971 10.516 1.00 65.81 190 GLU A O 1
ATOM 1375 N N . ALA A 1 191 ? -20.892 1.190 10.296 1.00 65.94 191 ALA A N 1
ATOM 1376 C CA . ALA A 1 191 ? -21.966 0.328 9.838 1.00 65.94 191 ALA A CA 1
ATOM 1377 C C . ALA A 1 191 ? -22.962 0.102 10.980 1.00 65.94 191 ALA A C 1
ATOM 1379 O O . ALA A 1 191 ? -22.582 -0.209 12.105 1.00 65.94 191 ALA A O 1
ATOM 1380 N N . ALA A 1 192 ? -24.257 0.245 10.691 1.00 68.81 192 ALA A N 1
ATOM 1381 C CA . ALA A 1 192 ? -25.297 0.064 11.703 1.00 68.81 192 ALA A CA 1
ATOM 1382 C C . ALA A 1 192 ? -25.407 -1.394 12.192 1.00 68.81 192 ALA A C 1
ATOM 1384 O O . ALA A 1 192 ? -25.876 -1.640 13.301 1.00 68.81 192 ALA A O 1
ATOM 1385 N N . SER A 1 193 ? -25.005 -2.349 11.352 1.00 71.19 193 SER A N 1
ATOM 1386 C CA . SER A 1 193 ? -24.799 -3.757 11.698 1.00 71.19 193 SER A CA 1
ATOM 1387 C C . SER A 1 193 ? -23.839 -4.384 10.693 1.00 71.19 193 SER A C 1
ATOM 1389 O O . SER A 1 193 ? -23.707 -3.877 9.576 1.00 71.19 193 SER A O 1
ATOM 1391 N N . CYS A 1 194 ? -23.216 -5.498 11.073 1.00 69.75 194 CYS A N 1
ATOM 1392 C CA . CYS A 1 194 ? -22.296 -6.211 10.197 1.00 69.75 194 CYS A CA 1
ATOM 1393 C C . CYS A 1 194 ? -23.007 -6.923 9.022 1.00 69.75 194 CYS A C 1
ATOM 1395 O O . CYS A 1 194 ? -22.389 -7.175 7.994 1.00 69.75 194 CYS A O 1
ATOM 1397 N N . ASP A 1 195 ? -24.318 -7.182 9.142 1.00 71.88 195 ASP A N 1
ATOM 1398 C CA . ASP A 1 195 ? -25.144 -7.792 8.084 1.00 71.88 195 ASP A CA 1
ATOM 1399 C C . ASP A 1 195 ? -25.380 -6.863 6.883 1.00 71.88 195 ASP A C 1
ATOM 1401 O O . ASP A 1 195 ? -25.898 -7.288 5.846 1.00 71.88 195 ASP A O 1
ATOM 1405 N N . HIS A 1 196 ? -25.079 -5.569 7.026 1.00 73.06 196 HIS A N 1
ATOM 1406 C CA . HIS A 1 196 ? -25.176 -4.640 5.912 1.00 73.06 196 HIS A CA 1
ATOM 1407 C C . HIS A 1 196 ? -23.997 -4.860 4.970 1.00 73.06 196 HIS A C 1
ATOM 1409 O O . HIS A 1 196 ? -22.844 -4.654 5.327 1.00 73.06 196 HIS A O 1
ATOM 1415 N N . THR A 1 197 ? -24.311 -5.227 3.734 1.00 75.25 197 THR A N 1
ATOM 1416 C CA . THR A 1 197 ? -23.327 -5.446 2.668 1.00 75.25 197 THR A CA 1
ATOM 1417 C C . THR A 1 197 ? -23.183 -4.241 1.743 1.00 75.25 197 THR A C 1
ATOM 1419 O O . THR A 1 197 ? -22.379 -4.266 0.817 1.00 75.25 197 THR A O 1
ATOM 1422 N N . GLU A 1 198 ? -23.988 -3.195 1.943 1.00 76.12 198 GLU A N 1
ATOM 1423 C CA . GLU A 1 198 ? -24.014 -2.000 1.101 1.00 76.12 198 GLU A CA 1
ATOM 1424 C C . GLU A 1 198 ? -24.149 -0.740 1.961 1.00 76.12 198 GLU A C 1
ATOM 1426 O O . GLU A 1 198 ? -24.961 -0.675 2.888 1.00 76.12 198 GLU A O 1
ATOM 1431 N N . GLY A 1 199 ? -23.350 0.271 1.637 1.00 76.81 199 GLY A N 1
ATOM 1432 C CA . GLY A 1 199 ? -23.464 1.625 2.151 1.00 76.81 199 GLY A CA 1
ATOM 1433 C C . GLY A 1 199 ? -24.087 2.548 1.108 1.00 76.81 199 GLY A C 1
ATOM 1434 O O . GLY A 1 199 ? -23.948 2.335 -0.098 1.00 76.81 199 GLY A O 1
ATOM 1435 N N . LEU A 1 200 ? -24.774 3.592 1.578 1.00 81.56 200 LEU A N 1
ATOM 1436 C CA . LEU A 1 200 ? -25.378 4.617 0.733 1.00 81.56 200 LEU A CA 1
ATOM 1437 C C . LEU A 1 200 ? -24.809 5.992 1.075 1.00 81.56 200 LEU A C 1
ATOM 1439 O O . LEU A 1 200 ? -24.962 6.464 2.202 1.00 81.56 200 LEU A O 1
ATOM 1443 N N . VAL A 1 201 ? -24.216 6.660 0.091 1.00 80.31 201 VAL A N 1
ATOM 1444 C CA . VAL A 1 201 ? -23.833 8.070 0.184 1.00 80.31 201 VAL A CA 1
ATOM 1445 C C . VAL A 1 201 ? -24.833 8.903 -0.601 1.00 80.31 201 VAL A C 1
ATOM 1447 O O . VAL A 1 201 ? -24.983 8.734 -1.808 1.00 80.31 201 VAL A O 1
ATOM 1450 N N . LEU A 1 202 ? -25.489 9.839 0.083 1.00 80.56 202 LEU A N 1
ATOM 1451 C CA . LEU A 1 202 ? -26.266 10.897 -0.553 1.00 80.56 202 LEU A CA 1
ATOM 1452 C C . LEU A 1 202 ? -25.460 12.194 -0.500 1.00 80.56 202 LEU A C 1
ATOM 1454 O O . LEU A 1 202 ? -25.302 12.795 0.563 1.00 80.56 202 LEU A O 1
ATOM 1458 N N . VAL A 1 203 ? -24.972 12.634 -1.654 1.00 77.62 203 VAL A N 1
ATOM 1459 C CA . VAL A 1 203 ? -24.315 13.930 -1.819 1.00 77.62 203 VAL A CA 1
ATOM 1460 C C . VAL A 1 203 ? -25.377 14.947 -2.220 1.00 77.62 203 VAL A C 1
ATOM 1462 O O . VAL A 1 203 ? -26.106 14.733 -3.185 1.00 77.62 203 VAL A O 1
ATOM 1465 N N . VAL A 1 204 ? -25.486 16.050 -1.480 1.00 80.25 204 VAL A N 1
ATOM 1466 C CA . VAL A 1 204 ? -26.432 17.137 -1.777 1.00 80.25 204 VAL A CA 1
ATOM 1467 C C . VAL A 1 204 ? -25.647 18.407 -2.078 1.00 80.25 204 VAL A C 1
ATOM 1469 O O . VAL A 1 204 ? -24.917 18.891 -1.214 1.00 80.25 204 VAL A O 1
ATOM 1472 N N . ASP A 1 205 ? -25.838 18.960 -3.275 1.00 77.38 205 ASP A N 1
ATOM 1473 C CA . ASP A 1 205 ? -25.292 20.253 -3.691 1.00 77.38 205 ASP A CA 1
ATOM 1474 C C . ASP A 1 205 ? -26.437 21.198 -4.085 1.00 77.38 205 ASP A C 1
ATOM 1476 O O . ASP A 1 205 ? -27.044 21.106 -5.154 1.00 77.38 205 ASP A O 1
ATOM 1480 N N . GLY A 1 206 ? -26.793 22.100 -3.167 1.00 85.00 206 GLY A N 1
ATOM 1481 C CA . GLY A 1 206 ? -27.902 23.032 -3.359 1.00 85.00 206 GLY A CA 1
ATOM 1482 C C . GLY A 1 206 ? -29.255 22.327 -3.522 1.00 85.00 206 GLY A C 1
ATOM 1483 O O . GLY A 1 206 ? -29.811 21.818 -2.549 1.00 85.00 206 GLY A O 1
ATOM 1484 N N . GLU A 1 207 ? -29.816 22.374 -4.735 1.00 89.12 207 GLU A N 1
ATOM 1485 C CA . GLU A 1 207 ? -31.081 21.707 -5.098 1.00 89.12 207 GLU A CA 1
ATOM 1486 C C . GLU A 1 207 ? -30.865 20.352 -5.798 1.00 89.12 207 GLU A C 1
ATOM 1488 O O . GLU A 1 207 ? -31.837 19.637 -6.049 1.00 89.12 207 GLU A O 1
ATOM 1493 N N . GLU A 1 208 ? -29.619 19.996 -6.118 1.00 85.12 208 GLU A N 1
ATOM 1494 C CA . GLU A 1 208 ? -29.263 18.736 -6.767 1.00 85.12 208 GLU A CA 1
ATOM 1495 C C . GLU A 1 208 ? -28.791 17.713 -5.727 1.00 85.12 208 GLU A C 1
ATOM 1497 O O . GLU A 1 208 ? -28.180 18.050 -4.711 1.00 85.12 208 GLU A O 1
ATOM 1502 N N . SER A 1 209 ? -29.093 16.437 -5.969 1.00 84.06 209 SER A N 1
ATOM 1503 C CA . SER A 1 209 ? -28.627 15.339 -5.125 1.00 84.06 209 SER A CA 1
ATOM 1504 C C . SER A 1 209 ? -28.166 14.163 -5.971 1.00 84.06 209 SER A C 1
ATOM 1506 O O . SER A 1 209 ? -28.867 13.759 -6.902 1.00 84.06 209 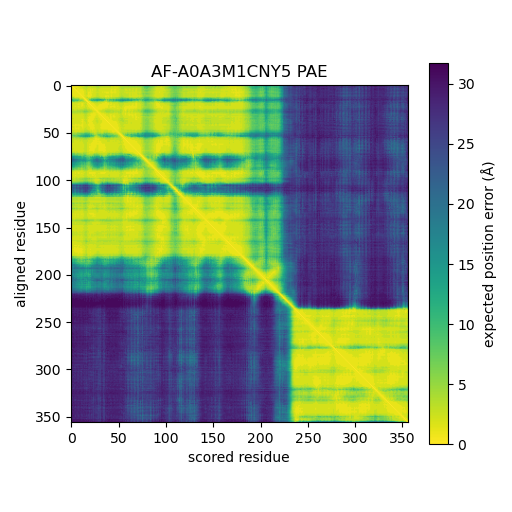SER A O 1
ATOM 1508 N N . PHE A 1 210 ? -27.023 13.596 -5.605 1.00 80.56 210 PHE A N 1
ATOM 1509 C CA . PHE A 1 210 ? -26.450 12.398 -6.196 1.00 80.56 210 PHE A CA 1
ATOM 1510 C C . PHE A 1 210 ? -26.399 11.283 -5.154 1.00 80.56 210 PHE A C 1
ATOM 1512 O O . PHE A 1 210 ? -26.045 11.518 -4.000 1.00 80.56 210 PHE A O 1
ATOM 1519 N N . GLU A 1 211 ? -26.762 10.075 -5.563 1.00 83.38 211 GLU A N 1
ATOM 1520 C CA . GLU A 1 211 ? -26.794 8.895 -4.707 1.00 83.38 211 GLU A CA 1
ATOM 1521 C C . GLU A 1 211 ? -25.779 7.880 -5.234 1.00 83.38 211 GLU A C 1
ATOM 1523 O O . GLU A 1 211 ? -25.804 7.533 -6.416 1.00 83.38 211 GLU A O 1
ATOM 1528 N N . ALA A 1 212 ? -24.882 7.430 -4.360 1.00 76.06 212 ALA A N 1
ATOM 1529 C CA . ALA A 1 212 ? -23.898 6.399 -4.648 1.00 76.06 212 ALA A CA 1
ATOM 1530 C C . ALA A 1 212 ? -24.049 5.252 -3.651 1.00 76.06 212 ALA A C 1
ATOM 1532 O O . ALA A 1 212 ? -24.004 5.460 -2.439 1.00 76.06 212 ALA A O 1
ATOM 1533 N N . THR A 1 213 ? -24.206 4.038 -4.166 1.00 77.50 213 THR A N 1
ATOM 1534 C CA . THR A 1 213 ? -24.126 2.802 -3.386 1.00 77.50 213 THR A CA 1
ATOM 1535 C C . THR A 1 213 ? -22.732 2.218 -3.517 1.00 77.50 213 THR A C 1
ATOM 1537 O O . THR A 1 213 ? -22.188 2.176 -4.621 1.00 77.50 213 THR A O 1
ATOM 1540 N N . PHE A 1 214 ? -22.177 1.725 -2.421 1.00 69.94 214 PHE A N 1
ATOM 1541 C CA . PHE A 1 214 ? -20.893 1.035 -2.421 1.00 69.94 214 PHE A CA 1
ATOM 1542 C C . PHE A 1 214 ? -21.000 -0.241 -1.594 1.00 69.94 214 PHE A C 1
ATOM 1544 O O . PHE A 1 214 ? -21.737 -0.287 -0.608 1.00 69.94 214 PHE A O 1
ATOM 1551 N N . SER A 1 215 ? -20.298 -1.289 -2.014 1.00 66.00 215 SER A N 1
ATOM 1552 C CA . SER A 1 215 ? -20.263 -2.539 -1.261 1.00 66.00 215 SER A CA 1
ATOM 1553 C C . SER A 1 215 ? -19.420 -2.349 -0.007 1.00 66.00 215 SER A C 1
ATOM 1555 O O . SER A 1 215 ? -18.337 -1.767 -0.055 1.00 66.00 215 SER A O 1
ATOM 1557 N N . LEU A 1 216 ? -19.937 -2.825 1.117 1.00 65.81 216 LEU A N 1
ATOM 1558 C CA . LEU A 1 216 ? -19.176 -2.926 2.351 1.00 65.81 216 LEU A CA 1
ATOM 1559 C C . LEU A 1 216 ? -18.344 -4.209 2.294 1.00 65.81 216 LEU A C 1
ATOM 1561 O O . LEU A 1 216 ? -18.834 -5.211 1.760 1.00 65.81 216 LEU A O 1
ATOM 1565 N N . PRO A 1 217 ? -17.108 -4.208 2.826 1.00 57.59 217 PRO A N 1
ATOM 1566 C CA . PRO A 1 217 ? -16.404 -5.462 3.064 1.00 57.59 217 PRO A CA 1
ATOM 1567 C C . PRO A 1 217 ? -17.271 -6.362 3.954 1.00 57.59 217 PRO A C 1
ATOM 1569 O O . PRO A 1 217 ? -18.170 -5.872 4.636 1.00 57.59 217 PRO A O 1
ATOM 1572 N N . ALA A 1 218 ? -17.040 -7.676 3.940 1.00 58.09 218 ALA A N 1
ATOM 1573 C CA . ALA A 1 218 ? -17.732 -8.572 4.862 1.00 58.09 218 ALA A CA 1
ATOM 1574 C C . ALA A 1 218 ? -17.403 -8.140 6.298 1.00 58.09 218 ALA A C 1
ATOM 1576 O O . ALA A 1 218 ? -16.292 -8.335 6.778 1.00 58.09 218 ALA A O 1
ATOM 1577 N N . LEU A 1 219 ? -18.359 -7.471 6.943 1.00 61.25 219 LEU A N 1
ATOM 1578 C CA . LEU A 1 219 ? -18.183 -6.941 8.291 1.00 61.25 219 LEU A CA 1
ATOM 1579 C C . LEU A 1 219 ? -18.470 -8.010 9.347 1.00 61.25 219 LEU A C 1
ATOM 1581 O O . LEU A 1 219 ? -18.061 -7.857 10.494 1.00 61.25 219 LEU A O 1
ATOM 1585 N N . CYS A 1 220 ? -19.226 -9.054 8.986 1.00 52.12 220 CYS A N 1
ATOM 1586 C CA . CYS A 1 220 ? -19.392 -10.239 9.817 1.00 52.12 220 CYS A CA 1
ATOM 1587 C C . CYS A 1 220 ? -18.353 -11.286 9.401 1.00 52.12 220 CYS A C 1
ATOM 1589 O O . CYS A 1 220 ? -18.139 -11.511 8.208 1.00 52.12 220 CYS A O 1
ATOM 1591 N N . ALA A 1 221 ? -17.782 -11.986 10.377 1.00 49.56 221 ALA A N 1
ATOM 1592 C CA . ALA A 1 221 ? -17.090 -13.239 10.115 1.00 49.56 221 ALA A CA 1
ATOM 1593 C C . ALA A 1 221 ? -18.102 -14.304 9.650 1.00 49.56 221 ALA A C 1
ATOM 1595 O O . ALA A 1 221 ? -19.252 -14.315 10.103 1.00 49.56 221 ALA A O 1
ATOM 1596 N N . ASP A 1 222 ? -17.680 -15.209 8.765 1.00 38.56 222 ASP A N 1
ATOM 1597 C CA . ASP A 1 222 ? -18.482 -16.354 8.326 1.00 38.56 222 ASP A CA 1
ATOM 1598 C C . ASP A 1 222 ? -18.949 -17.183 9.541 1.00 38.56 222 ASP A C 1
ATOM 1600 O O . ASP A 1 222 ? -18.205 -18.011 10.067 1.00 38.56 222 ASP A O 1
ATOM 1604 N N . GLY A 1 223 ? -20.190 -16.976 10.003 1.00 43.28 223 GLY A N 1
ATOM 1605 C CA . GLY A 1 223 ? -20.767 -17.796 11.074 1.00 43.28 223 GLY A CA 1
ATOM 1606 C C . GLY A 1 223 ? -21.907 -17.220 11.915 1.00 43.28 223 GLY A C 1
ATOM 1607 O O . GLY A 1 223 ? -22.515 -18.008 12.636 1.00 43.28 223 GLY A O 1
ATOM 1608 N N . ASP A 1 224 ? -22.234 -15.926 11.849 1.00 41.06 224 ASP A N 1
ATOM 1609 C CA . ASP A 1 224 ? -23.278 -15.357 12.722 1.00 41.06 224 ASP A CA 1
ATOM 1610 C C . ASP A 1 224 ? -24.653 -15.310 12.032 1.00 41.06 224 ASP A C 1
ATOM 1612 O O . ASP A 1 224 ? -24.948 -14.453 11.200 1.00 41.06 224 ASP A O 1
ATOM 1616 N N . ASP A 1 225 ? -25.518 -16.273 12.351 1.00 39.97 225 ASP A N 1
ATOM 1617 C CA . ASP A 1 225 ? -26.888 -16.370 11.854 1.00 39.97 225 ASP A CA 1
ATOM 1618 C C . ASP A 1 225 ? -27.880 -15.583 12.728 1.00 39.97 225 ASP A C 1
ATOM 1620 O O . ASP A 1 225 ? -28.845 -16.119 13.269 1.00 39.97 225 ASP A O 1
ATOM 1624 N N . GLY A 1 226 ? -27.680 -14.264 12.805 1.00 45.16 226 GLY A N 1
ATOM 1625 C CA . GLY A 1 226 ? -28.743 -13.263 12.955 1.00 45.16 226 GLY A CA 1
ATOM 1626 C C . GLY A 1 226 ? -29.833 -13.518 14.007 1.00 45.16 226 GLY A C 1
ATOM 1627 O O . GLY A 1 226 ? -31.017 -13.280 13.735 1.00 45.16 226 GLY A O 1
ATOM 1628 N N . SER A 1 227 ? -29.493 -13.978 15.215 1.00 44.00 227 SER A N 1
ATOM 1629 C CA . SER A 1 227 ? -30.488 -14.111 16.285 1.00 44.00 227 SER A CA 1
ATOM 1630 C C . SER A 1 227 ? -29.904 -13.956 17.693 1.00 44.00 227 SER A C 1
ATOM 1632 O O . SER A 1 227 ? -29.676 -14.943 18.390 1.00 44.00 227 SER A O 1
ATOM 1634 N N . GLY A 1 228 ? -29.796 -12.716 18.185 1.00 34.50 228 GLY A N 1
ATOM 1635 C CA . GLY A 1 228 ? -29.430 -12.470 19.583 1.00 34.50 228 GLY A CA 1
ATOM 1636 C C . GLY A 1 228 ? -29.678 -11.048 20.084 1.00 34.50 228 GLY A C 1
ATOM 1637 O O . GLY A 1 228 ? -28.922 -10.132 19.809 1.00 34.50 228 GLY A O 1
ATOM 1638 N N . ASP A 1 229 ? -30.747 -10.893 20.855 1.00 37.66 229 ASP A N 1
ATOM 1639 C CA . ASP A 1 229 ? -31.156 -9.720 21.631 1.00 37.66 229 ASP A CA 1
ATOM 1640 C C . ASP A 1 229 ? -30.076 -9.208 22.615 1.00 37.66 229 ASP A C 1
ATOM 1642 O O . ASP A 1 229 ? -29.658 -9.933 23.512 1.00 37.66 229 ASP A O 1
ATOM 1646 N N . GLY A 1 230 ? -29.710 -7.926 22.485 1.00 39.44 230 GLY A N 1
ATOM 1647 C CA . GLY A 1 230 ? -29.422 -7.015 23.600 1.00 39.44 230 GLY A CA 1
ATOM 1648 C C . GLY A 1 230 ? -28.108 -7.165 24.383 1.00 39.44 230 GLY A C 1
ATOM 1649 O O . GLY A 1 230 ? -28.050 -7.876 25.381 1.00 39.44 230 GLY A O 1
ATOM 1650 N N . GLY A 1 231 ? -27.126 -6.305 24.083 1.00 31.38 231 GLY A N 1
ATOM 1651 C CA . GLY A 1 231 ? -26.052 -5.966 25.027 1.00 31.38 231 GLY 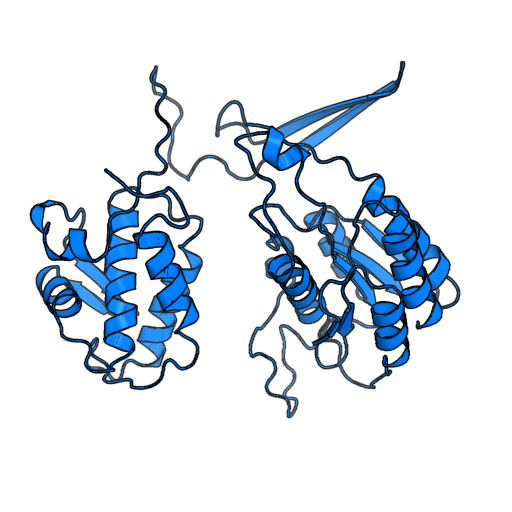A CA 1
ATOM 1652 C C . GLY A 1 231 ? -24.812 -5.373 24.367 1.00 31.38 231 GLY A C 1
ATOM 1653 O O . GLY A 1 231 ? -24.015 -6.095 23.794 1.00 31.38 231 GLY A O 1
ATOM 1654 N N . ALA A 1 232 ? -24.635 -4.057 24.470 1.00 43.56 232 ALA A N 1
ATOM 1655 C CA . ALA A 1 232 ? -23.424 -3.372 24.034 1.00 43.56 232 ALA A CA 1
ATOM 1656 C C . ALA A 1 232 ? -22.231 -3.696 24.953 1.00 43.56 232 ALA A C 1
ATOM 1658 O O . ALA A 1 232 ? -22.224 -3.253 26.102 1.00 43.56 232 ALA A O 1
ATOM 1659 N N . THR A 1 233 ? -21.223 -4.382 24.411 1.00 36.16 233 THR A N 1
ATOM 1660 C CA . THR A 1 233 ? -19.798 -4.292 24.777 1.00 36.16 233 THR A CA 1
ATOM 1661 C C . THR A 1 233 ? -18.993 -4.630 23.524 1.00 36.16 233 THR A C 1
ATOM 1663 O O . THR A 1 233 ? -19.155 -5.722 22.990 1.00 36.16 233 THR A O 1
ATOM 1666 N N . GLY A 1 234 ? -18.182 -3.693 23.027 1.00 50.16 234 GLY A N 1
ATOM 1667 C CA . GLY A 1 234 ? -17.162 -4.030 22.037 1.00 50.16 234 GLY A CA 1
ATOM 1668 C C . GLY A 1 234 ? -16.162 -4.989 22.664 1.00 50.16 234 GLY A C 1
ATOM 1669 O O . GLY A 1 234 ? -15.806 -4.788 23.822 1.00 50.16 234 GLY A O 1
ATOM 1670 N N . ASP A 1 235 ? -15.768 -6.023 21.935 1.00 51.06 235 ASP A N 1
ATOM 1671 C CA . ASP A 1 235 ? -14.602 -6.830 22.275 1.00 51.06 235 ASP A CA 1
ATOM 1672 C C . ASP A 1 235 ? -14.247 -7.655 21.035 1.00 51.06 235 ASP A C 1
ATOM 1674 O O . ASP A 1 235 ? -14.824 -8.716 20.806 1.00 51.06 235 ASP A O 1
ATOM 1678 N N . GLY A 1 236 ? -13.310 -7.182 20.212 1.00 55.94 236 GLY A N 1
ATOM 1679 C CA . GLY A 1 236 ? -12.570 -8.061 19.299 1.00 55.94 236 GLY A CA 1
ATOM 1680 C C . GLY A 1 236 ? -11.612 -8.944 20.107 1.00 55.94 236 GLY A C 1
ATOM 1681 O O . GLY A 1 236 ? -10.430 -9.002 19.803 1.00 55.94 236 GLY A O 1
ATOM 1682 N N . GLY A 1 237 ? -12.086 -9.498 21.228 1.00 75.12 237 GLY A N 1
ATOM 1683 C CA . GLY A 1 237 ? -11.273 -9.920 22.361 1.00 75.12 237 GLY A CA 1
ATOM 1684 C C . GLY A 1 237 ? -10.224 -8.883 22.773 1.00 75.12 237 GLY A C 1
ATOM 1685 O O . GLY A 1 237 ? -10.276 -7.705 22.427 1.00 75.12 237 GLY A O 1
ATOM 1686 N N . CYS A 1 238 ? -9.222 -9.348 23.502 1.00 86.19 238 CYS A N 1
ATOM 1687 C CA . CYS A 1 238 ? -8.040 -8.575 23.837 1.00 86.19 238 CYS A CA 1
ATOM 1688 C C . CYS A 1 238 ? -6.837 -9.517 23.912 1.00 86.19 238 CYS A C 1
ATOM 1690 O O . CYS A 1 238 ? -6.981 -10.731 24.089 1.00 86.19 238 CYS A O 1
ATOM 1692 N N . THR A 1 239 ? -5.634 -8.977 23.761 1.00 92.44 239 THR A N 1
ATOM 1693 C CA . THR A 1 239 ? -4.405 -9.762 23.805 1.00 92.44 239 THR A CA 1
ATOM 1694 C C . THR A 1 239 ? -3.841 -9.841 25.219 1.00 92.44 239 THR A C 1
ATOM 1696 O O . THR A 1 239 ? -4.034 -8.975 26.078 1.00 92.44 239 THR A O 1
ATOM 1699 N N . ARG A 1 240 ? -3.129 -10.933 25.477 1.00 88.50 240 ARG A N 1
ATOM 1700 C CA . ARG A 1 240 ? -2.357 -11.190 26.684 1.00 88.50 240 ARG A CA 1
ATOM 1701 C C . ARG A 1 240 ? -0.906 -11.433 26.286 1.00 88.50 240 ARG A C 1
ATOM 1703 O O . ARG A 1 240 ? -0.613 -12.148 25.325 1.00 88.50 240 ARG A O 1
ATOM 1710 N N . THR A 1 241 ? 0.014 -10.862 27.063 1.00 88.19 241 THR A N 1
ATOM 1711 C CA . THR A 1 241 ? 1.454 -10.995 26.795 1.00 88.19 241 THR A CA 1
ATOM 1712 C C . THR A 1 241 ? 1.923 -12.454 26.762 1.00 88.19 241 THR A C 1
ATOM 1714 O O . THR A 1 241 ? 1.392 -13.322 27.458 1.00 88.19 241 THR A O 1
ATOM 1717 N N . ARG A 1 242 ? 3.049 -12.711 26.086 1.00 90.62 242 ARG A N 1
ATOM 1718 C CA . ARG A 1 242 ? 3.794 -13.982 26.185 1.00 90.62 242 ARG A CA 1
ATOM 1719 C C . ARG A 1 242 ? 4.000 -14.448 27.637 1.00 90.62 242 ARG A C 1
ATOM 1721 O O . ARG A 1 242 ? 3.916 -15.637 27.939 1.00 90.62 242 ARG A O 1
ATOM 1728 N N . GLY A 1 243 ? 4.282 -13.512 28.547 1.00 77.69 243 GLY A N 1
ATOM 1729 C CA . GLY A 1 243 ? 4.498 -13.809 29.965 1.00 77.69 243 GLY A CA 1
ATOM 1730 C C . GLY A 1 243 ? 3.250 -14.362 30.660 1.00 77.69 243 GLY A C 1
ATOM 1731 O O . GLY A 1 243 ? 3.364 -15.290 31.464 1.00 77.69 243 GLY A O 1
ATOM 1732 N N . TYR A 1 244 ? 2.066 -13.850 30.312 1.00 85.88 244 TYR A N 1
ATOM 1733 C CA . TYR A 1 244 ? 0.791 -14.369 30.806 1.00 85.88 244 TYR A CA 1
ATOM 1734 C C . TYR A 1 244 ? 0.629 -15.845 30.438 1.00 85.88 244 TYR A C 1
ATOM 1736 O O . TYR A 1 244 ? 0.538 -16.689 31.330 1.00 85.88 244 TYR A O 1
ATOM 1744 N N . TRP A 1 245 ? 0.722 -16.165 29.144 1.00 91.69 245 TRP A N 1
ATOM 1745 C CA . TRP A 1 245 ? 0.540 -17.524 28.631 1.00 91.69 245 TRP A CA 1
ATOM 1746 C C . TRP A 1 245 ? 1.539 -18.529 29.213 1.00 91.69 245 TRP A C 1
ATOM 1748 O O . TRP A 1 245 ? 1.168 -19.669 29.475 1.00 91.69 245 TRP A O 1
ATOM 1758 N N . SER A 1 246 ? 2.766 -18.093 29.521 1.00 80.38 246 SER A N 1
ATOM 1759 C CA . SER A 1 246 ? 3.782 -18.937 30.171 1.00 80.38 246 SER A CA 1
ATOM 1760 C C . SER A 1 246 ? 3.491 -19.297 31.637 1.00 80.38 246 SER A C 1
ATOM 1762 O O . SER A 1 246 ? 4.149 -20.170 32.196 1.00 80.38 246 SER A O 1
ATOM 1764 N N . THR A 1 247 ? 2.545 -18.610 32.288 1.00 76.50 247 THR A N 1
ATOM 1765 C CA . THR A 1 247 ? 2.243 -18.775 33.725 1.00 76.50 247 THR A CA 1
ATOM 1766 C C . THR A 1 247 ? 0.776 -19.088 34.028 1.00 76.50 247 THR A C 1
ATOM 1768 O O . THR A 1 247 ? 0.446 -19.340 35.185 1.00 76.50 247 THR A O 1
ATOM 1771 N N . HIS A 1 248 ? -0.081 -19.103 33.005 1.00 83.06 248 HIS A N 1
ATOM 1772 C CA . HIS A 1 248 ? -1.529 -19.310 33.099 1.00 83.06 248 HIS A CA 1
ATOM 1773 C C . HIS A 1 248 ? -1.965 -20.450 32.170 1.00 83.06 248 HIS A C 1
ATOM 1775 O O . HIS A 1 248 ? -2.821 -20.282 31.308 1.00 83.06 248 HIS A O 1
ATOM 1781 N N . GLU A 1 249 ? -1.343 -21.621 32.321 1.00 86.88 249 GLU A N 1
ATOM 1782 C CA . GLU A 1 249 ? -1.635 -22.809 31.503 1.00 86.88 249 GLU A CA 1
ATOM 1783 C C . GLU A 1 249 ? -3.110 -23.238 31.579 1.00 86.88 249 GLU A C 1
ATOM 1785 O O . GLU A 1 249 ? -3.682 -23.668 30.581 1.00 86.88 249 GLU A O 1
ATOM 1790 N N . ASP A 1 250 ? -3.760 -23.062 32.732 1.00 84.62 250 ASP A N 1
ATOM 1791 C CA . ASP A 1 250 ? -5.184 -23.373 32.923 1.00 84.62 250 ASP A CA 1
ATOM 1792 C C . ASP A 1 250 ? -6.117 -22.532 32.030 1.00 84.62 250 ASP A C 1
ATOM 1794 O O . ASP A 1 250 ? -7.241 -22.958 31.763 1.00 84.62 250 ASP A O 1
ATOM 1798 N N . ASP A 1 251 ? -5.649 -21.381 31.537 1.00 85.88 251 ASP A N 1
ATOM 1799 C CA . ASP A 1 251 ? -6.425 -20.478 30.683 1.00 85.88 251 ASP A CA 1
ATOM 1800 C C . ASP A 1 251 ? -6.243 -20.767 29.184 1.00 85.88 251 ASP A C 1
ATOM 1802 O O . ASP A 1 251 ? -6.857 -20.099 28.354 1.00 85.88 251 ASP A O 1
ATOM 1806 N N . TRP A 1 252 ? -5.401 -21.741 28.808 1.00 90.62 252 TRP A N 1
ATOM 1807 C CA . TRP A 1 252 ? -5.169 -22.063 27.399 1.00 90.62 252 TRP A CA 1
ATOM 1808 C C . TRP A 1 252 ? -6.446 -22.636 26.763 1.00 90.62 252 TRP A C 1
ATOM 1810 O O . TRP A 1 252 ? -6.937 -23.677 27.213 1.00 90.62 252 TRP A O 1
ATOM 1820 N N . PRO A 1 253 ? -6.970 -22.010 25.693 1.00 89.50 253 PRO A N 1
ATOM 1821 C CA . PRO A 1 253 ? -8.200 -22.448 25.029 1.00 89.50 253 PRO A CA 1
ATOM 1822 C C . PRO A 1 253 ? -8.009 -23.727 24.199 1.00 89.50 253 PRO A C 1
ATOM 1824 O O . PRO A 1 253 ? -8.983 -24.399 23.857 1.00 89.50 253 PRO A O 1
ATOM 1827 N N . VAL A 1 254 ? -6.758 -24.071 23.881 1.00 89.94 254 VAL A N 1
ATOM 1828 C CA . VAL A 1 254 ? -6.366 -25.226 23.068 1.00 89.94 254 VAL A CA 1
ATOM 1829 C C . VAL A 1 254 ? -5.220 -25.992 23.726 1.00 89.94 254 VAL A C 1
ATOM 1831 O O . VAL A 1 254 ? -4.390 -25.426 24.434 1.00 89.94 254 VAL A O 1
ATOM 1834 N N . ASP A 1 255 ? -5.164 -27.298 23.469 1.00 88.38 255 ASP A N 1
ATOM 1835 C CA . ASP A 1 255 ? -4.142 -28.195 24.030 1.00 88.38 255 ASP A CA 1
ATOM 1836 C C . ASP A 1 255 ? -2.962 -28.457 23.082 1.00 88.38 255 ASP A C 1
ATOM 1838 O O . ASP A 1 255 ? -2.001 -29.128 23.461 1.00 88.38 255 ASP A O 1
ATOM 1842 N N . HIS A 1 256 ? -3.050 -27.962 21.848 1.00 87.25 256 HIS A N 1
ATOM 1843 C CA . HIS A 1 256 ? -2.029 -28.091 20.815 1.00 87.25 256 HIS A CA 1
ATOM 1844 C C . HIS A 1 256 ? -1.974 -26.825 19.963 1.00 87.25 256 HIS A C 1
ATOM 1846 O O . HIS A 1 256 ? -2.991 -26.158 19.769 1.00 87.25 256 HIS A O 1
ATOM 1852 N N . LEU A 1 257 ? -0.787 -26.525 19.443 1.00 95.75 257 LEU A N 1
ATOM 1853 C CA . LEU A 1 257 ? -0.541 -25.458 18.483 1.00 95.75 257 LEU A CA 1
ATOM 1854 C C . LEU A 1 257 ? 0.375 -25.972 17.381 1.00 95.75 257 LEU A C 1
ATOM 1856 O O . LEU A 1 257 ? 1.396 -26.602 17.654 1.00 95.75 257 LEU A O 1
ATOM 1860 N N . THR A 1 258 ? 0.043 -25.646 16.141 1.00 95.50 258 THR A N 1
ATOM 1861 C CA . THR A 1 258 ? 0.964 -25.834 15.023 1.00 95.50 258 THR A CA 1
ATOM 1862 C C . THR A 1 258 ? 1.956 -24.672 15.011 1.00 95.50 258 THR A C 1
ATOM 1864 O O . THR A 1 258 ? 1.523 -23.526 15.109 1.00 95.50 258 THR A O 1
ATOM 1867 N N . LEU A 1 259 ? 3.259 -24.931 14.903 1.00 94.75 259 LEU A N 1
ATOM 1868 C CA . LEU A 1 259 ? 4.295 -23.923 14.641 1.00 94.75 259 LEU A CA 1
ATOM 1869 C C . LEU A 1 259 ? 5.075 -24.367 13.402 1.00 94.75 259 LEU A C 1
ATOM 1871 O O . LEU A 1 259 ? 5.660 -25.454 13.401 1.00 94.75 259 LEU A O 1
ATOM 1875 N N . GLY A 1 260 ? 5.052 -23.550 12.351 1.00 93.44 260 GLY A N 1
ATOM 1876 C CA . GLY A 1 260 ? 5.440 -23.986 11.015 1.00 93.44 260 GLY A CA 1
ATOM 1877 C C . GLY A 1 260 ? 4.499 -25.079 10.512 1.00 93.44 260 GLY A C 1
ATOM 1878 O O . GLY A 1 260 ? 3.294 -24.867 10.403 1.00 93.44 260 GLY A O 1
ATOM 1879 N N . ASP A 1 261 ? 5.037 -26.266 10.249 1.00 90.94 261 ASP A N 1
ATOM 1880 C CA . ASP A 1 261 ? 4.300 -27.450 9.793 1.00 90.94 261 ASP A CA 1
ATOM 1881 C C . ASP A 1 261 ? 4.209 -28.564 10.858 1.00 90.94 261 ASP A C 1
ATOM 1883 O O . ASP A 1 261 ? 3.788 -29.687 10.561 1.00 90.94 261 ASP A O 1
ATOM 1887 N N . ARG A 1 262 ? 4.584 -28.266 12.111 1.00 92.44 262 ARG A N 1
ATOM 1888 C CA . ARG A 1 262 ? 4.605 -29.227 13.225 1.00 92.44 262 ARG A CA 1
ATOM 1889 C C . ARG A 1 262 ? 3.605 -28.886 14.311 1.00 92.44 262 ARG A C 1
ATOM 1891 O O . ARG A 1 262 ? 3.558 -27.752 14.775 1.00 92.44 262 ARG A O 1
ATOM 1898 N N . ASP A 1 263 ? 2.911 -29.906 14.802 1.00 95.19 263 ASP A N 1
ATOM 1899 C CA . ASP A 1 263 ? 2.056 -29.800 15.982 1.00 95.19 263 ASP A CA 1
ATOM 1900 C C . ASP A 1 263 ? 2.858 -30.009 17.270 1.00 95.19 263 ASP A C 1
ATOM 1902 O O . ASP A 1 263 ? 3.513 -31.038 17.459 1.00 95.19 263 ASP A O 1
ATOM 1906 N N . TYR A 1 264 ? 2.752 -29.043 18.176 1.00 94.19 264 TYR A N 1
ATOM 1907 C CA . TYR A 1 264 ? 3.297 -29.082 19.526 1.00 94.19 264 TYR A CA 1
ATOM 1908 C C . TYR A 1 264 ? 2.139 -29.182 20.514 1.00 94.19 264 TYR A C 1
ATOM 1910 O O . TYR A 1 264 ? 1.144 -28.465 20.396 1.00 94.19 264 TYR A O 1
ATOM 1918 N N . ASP A 1 265 ? 2.255 -30.079 21.490 1.00 94.44 265 ASP A N 1
ATOM 1919 C CA . ASP A 1 265 ? 1.330 -30.092 22.618 1.00 94.44 265 ASP A CA 1
ATOM 1920 C C . ASP A 1 265 ? 1.655 -28.961 23.605 1.00 94.44 265 ASP A C 1
ATOM 1922 O O . ASP A 1 265 ? 2.697 -28.302 23.533 1.00 94.44 265 ASP A O 1
ATOM 1926 N N . ARG A 1 266 ? 0.730 -28.725 24.537 1.00 91.81 266 ARG A N 1
ATOM 1927 C CA . ARG A 1 266 ? 0.863 -27.708 25.584 1.00 91.81 266 ARG A CA 1
ATOM 1928 C C . ARG A 1 266 ? 2.205 -27.779 26.322 1.00 91.81 266 ARG A C 1
ATOM 1930 O O . ARG A 1 266 ? 2.835 -26.741 26.510 1.00 91.81 266 ARG A O 1
ATOM 1937 N N . ASP A 1 267 ? 2.645 -28.975 26.717 1.00 92.38 267 ASP A N 1
ATOM 1938 C CA . ASP A 1 267 ? 3.895 -29.165 27.463 1.00 92.38 267 ASP A CA 1
ATOM 1939 C C . ASP A 1 267 ? 5.105 -28.730 26.618 1.00 92.38 267 ASP A C 1
ATOM 1941 O O . ASP A 1 267 ? 5.960 -27.984 27.097 1.00 92.38 267 ASP A O 1
ATOM 1945 N N . ALA A 1 268 ? 5.142 -29.107 25.337 1.00 94.25 268 ALA A N 1
ATOM 1946 C CA . ALA A 1 268 ? 6.194 -28.685 24.418 1.00 94.25 268 ALA A CA 1
ATOM 1947 C C . ALA A 1 268 ? 6.178 -27.166 24.159 1.00 94.25 268 ALA A C 1
ATOM 1949 O O . ALA A 1 268 ? 7.235 -26.532 24.120 1.00 94.25 268 ALA A O 1
ATOM 1950 N N . CYS A 1 269 ? 5.001 -26.545 24.034 1.00 95.75 269 CYS A N 1
ATOM 1951 C CA . CYS A 1 269 ? 4.902 -25.090 23.905 1.00 95.75 269 CYS A CA 1
ATOM 1952 C C . CYS A 1 269 ? 5.367 -24.358 25.178 1.00 95.75 269 CYS A C 1
ATOM 1954 O O . CYS A 1 269 ? 6.029 -23.323 25.079 1.00 95.75 269 CYS A O 1
ATOM 1956 N N . LEU A 1 270 ? 5.066 -24.884 26.370 1.00 88.75 270 LEU A N 1
ATOM 1957 C CA . LEU A 1 270 ? 5.557 -24.335 27.640 1.00 88.75 270 LEU A CA 1
ATOM 1958 C C . LEU A 1 270 ? 7.080 -24.472 27.768 1.00 88.75 270 LEU A C 1
ATOM 1960 O O . LEU A 1 270 ? 7.737 -23.531 28.222 1.00 88.75 270 LEU A O 1
ATOM 1964 N N . ASP A 1 271 ? 7.651 -25.588 27.308 1.00 89.94 271 ASP A N 1
ATOM 1965 C CA . ASP A 1 271 ? 9.102 -25.769 27.226 1.00 89.94 271 ASP A CA 1
ATOM 1966 C C . ASP A 1 271 ? 9.747 -24.715 26.306 1.00 89.94 271 ASP A C 1
ATOM 1968 O O . ASP A 1 271 ? 10.767 -24.128 26.677 1.00 89.94 271 ASP A O 1
ATOM 1972 N N . ILE A 1 272 ? 9.133 -24.405 25.155 1.00 93.69 272 ILE A N 1
ATOM 1973 C CA . ILE A 1 272 ? 9.590 -23.339 24.243 1.00 93.69 272 ILE A CA 1
ATOM 1974 C C . ILE A 1 272 ? 9.489 -21.959 24.914 1.00 93.69 272 ILE A C 1
ATOM 1976 O O . ILE A 1 272 ? 10.470 -21.214 24.919 1.00 93.69 272 ILE A O 1
ATOM 1980 N N . LEU A 1 273 ? 8.349 -21.624 25.531 1.00 89.12 273 LEU A N 1
ATOM 1981 C CA . LEU A 1 273 ? 8.136 -20.340 26.220 1.00 89.12 273 LEU A CA 1
ATOM 1982 C C . LEU A 1 273 ? 9.093 -20.129 27.407 1.00 89.12 273 LEU A C 1
ATOM 1984 O O . LEU A 1 273 ? 9.467 -18.994 27.716 1.00 89.12 273 LEU A O 1
ATOM 1988 N N . GLY A 1 274 ? 9.474 -21.212 28.090 1.00 79.19 274 GLY A N 1
ATOM 1989 C CA . GLY A 1 274 ? 10.398 -21.208 29.225 1.00 79.19 274 GLY A CA 1
ATOM 1990 C C . GLY A 1 274 ? 11.878 -21.320 28.841 1.00 79.19 274 GLY A C 1
ATOM 1991 O O . GLY A 1 274 ? 12.752 -21.138 29.700 1.00 79.19 274 GLY A O 1
ATOM 1992 N N . ALA A 1 275 ? 12.189 -21.619 27.577 1.00 77.75 275 ALA A N 1
ATOM 1993 C CA . ALA A 1 275 ? 13.555 -21.845 27.133 1.00 77.75 275 ALA A CA 1
ATOM 1994 C C . ALA A 1 275 ? 14.372 -20.537 27.124 1.00 77.75 275 ALA A C 1
ATOM 1996 O O . ALA A 1 275 ? 13.955 -19.516 26.573 1.00 77.75 275 ALA A O 1
ATOM 1997 N N . PRO A 1 276 ? 15.599 -20.530 27.678 1.00 73.06 276 PRO A N 1
ATOM 1998 C CA . PRO A 1 276 ? 16.492 -19.395 27.509 1.00 73.06 276 PRO A CA 1
ATOM 1999 C C . PRO A 1 276 ? 16.946 -19.326 26.046 1.00 73.06 276 PRO A C 1
ATOM 2001 O O . PRO A 1 276 ? 17.677 -20.201 25.589 1.00 73.06 276 PRO A O 1
ATOM 2004 N N . THR A 1 277 ? 16.585 -18.251 25.345 1.00 77.56 277 THR A N 1
ATOM 2005 C CA . THR A 1 277 ? 16.827 -18.106 23.897 1.00 77.56 277 THR A CA 1
ATOM 2006 C C . THR A 1 277 ? 18.308 -18.188 23.519 1.00 77.56 277 THR A C 1
ATOM 2008 O O . THR A 1 277 ? 18.649 -18.735 22.483 1.00 77.56 277 THR A O 1
ATOM 2011 N N . ARG A 1 278 ? 19.229 -17.676 24.355 1.00 78.44 278 ARG A N 1
ATOM 2012 C CA . ARG A 1 278 ? 20.701 -17.738 24.155 1.00 78.44 278 ARG A CA 1
ATOM 2013 C C . ARG A 1 278 ? 21.186 -17.302 22.757 1.00 78.44 278 ARG A C 1
ATOM 2015 O O . ARG A 1 278 ? 22.265 -17.707 22.334 1.00 78.44 278 ARG A O 1
ATOM 2022 N N . GLY A 1 279 ? 20.431 -16.429 22.089 1.00 74.50 279 GLY A N 1
ATOM 2023 C CA . GLY A 1 279 ? 20.730 -15.947 20.739 1.00 74.50 279 GLY A CA 1
ATOM 2024 C C . GLY A 1 279 ? 20.089 -16.756 19.610 1.00 74.50 279 GLY A C 1
ATOM 2025 O O . GLY A 1 279 ? 20.197 -16.324 18.471 1.00 74.50 279 GLY A O 1
ATOM 2026 N N . ASP A 1 280 ? 19.394 -17.853 19.914 1.00 87.19 280 ASP A N 1
ATOM 2027 C CA . ASP A 1 280 ? 18.561 -18.577 18.955 1.00 87.19 280 ASP A CA 1
ATOM 2028 C C . ASP A 1 280 ? 17.337 -17.725 18.586 1.00 87.19 280 ASP A C 1
ATOM 2030 O O . ASP A 1 280 ? 16.553 -17.306 19.450 1.00 87.19 280 ASP A O 1
ATOM 2034 N N . LYS A 1 281 ? 17.225 -17.402 17.301 1.00 89.00 281 LYS A N 1
ATOM 2035 C CA . LYS A 1 281 ? 16.167 -16.583 16.715 1.00 89.00 281 LYS A CA 1
ATOM 2036 C C . LYS A 1 281 ? 14.874 -17.366 16.551 1.00 89.00 281 LYS A C 1
ATOM 2038 O O . LYS A 1 281 ? 13.813 -16.810 16.822 1.00 89.00 281 LYS A O 1
ATOM 2043 N N . SER A 1 282 ? 14.962 -18.668 16.272 1.00 92.00 282 SER A N 1
ATOM 2044 C CA . SER A 1 282 ? 13.786 -19.539 16.185 1.00 92.00 282 SER A CA 1
ATOM 2045 C C . SER A 1 282 ? 13.040 -19.614 17.514 1.00 92.00 282 SER A C 1
ATOM 2047 O O . SER A 1 282 ? 11.821 -19.490 17.536 1.00 92.00 282 SER A O 1
ATOM 2049 N N . LEU A 1 283 ? 13.760 -19.682 18.642 1.00 91.19 283 LEU A N 1
ATOM 2050 C CA . LEU A 1 283 ? 13.145 -19.634 19.972 1.00 91.19 283 LEU A CA 1
ATOM 2051 C C . LEU A 1 283 ? 12.456 -18.297 20.252 1.00 91.19 283 LEU A C 1
ATOM 2053 O O . LEU A 1 283 ? 11.415 -18.270 20.905 1.00 91.19 283 LEU A O 1
ATOM 2057 N N . GLN A 1 284 ? 13.028 -17.185 19.785 1.00 89.88 284 GLN A N 1
ATOM 2058 C CA . GLN A 1 284 ? 12.442 -15.859 19.986 1.00 89.88 284 GLN A CA 1
ATOM 2059 C C . GLN A 1 284 ? 11.172 -15.671 19.156 1.00 89.88 284 GLN A C 1
ATOM 2061 O O . GLN A 1 284 ? 10.173 -15.203 19.702 1.00 89.88 284 GLN A O 1
ATOM 2066 N N . LEU A 1 285 ? 11.201 -16.066 17.881 1.00 96.06 285 LEU A N 1
ATOM 2067 C CA . LEU A 1 285 ? 10.043 -16.004 16.995 1.00 96.06 285 LEU A CA 1
ATOM 2068 C C . LEU A 1 285 ? 8.937 -16.956 17.465 1.00 96.06 285 LEU A C 1
ATOM 2070 O O . LEU A 1 285 ? 7.815 -16.517 17.702 1.00 96.06 285 LEU A O 1
ATOM 2074 N N . ALA A 1 286 ? 9.268 -18.231 17.702 1.00 97.06 286 ALA A N 1
ATOM 2075 C CA . ALA A 1 286 ? 8.310 -19.243 18.145 1.00 97.06 286 ALA A CA 1
ATOM 2076 C C . ALA A 1 286 ? 7.624 -18.851 19.459 1.00 97.06 286 ALA A C 1
ATOM 2078 O O . ALA A 1 286 ? 6.421 -19.036 19.612 1.00 97.06 286 ALA A O 1
ATOM 2079 N N . SER A 1 287 ? 8.358 -18.235 20.389 1.00 93.81 287 SER A N 1
ATOM 2080 C CA . SER A 1 287 ? 7.777 -17.740 21.639 1.00 93.81 287 SER A CA 1
ATOM 2081 C C . SER A 1 287 ? 6.700 -16.670 21.424 1.00 93.81 287 SER A C 1
ATOM 2083 O O . SER A 1 287 ? 5.709 -16.651 22.152 1.00 93.81 287 SER A O 1
ATOM 2085 N N . GLN A 1 288 ? 6.890 -15.764 20.459 1.00 97.75 288 GLN A N 1
ATOM 2086 C CA . GLN A 1 288 ? 5.889 -14.741 20.140 1.00 97.75 288 GLN A CA 1
ATOM 2087 C C . GLN A 1 288 ? 4.724 -15.318 19.337 1.00 97.75 288 GLN A C 1
ATOM 2089 O O . GLN A 1 288 ? 3.574 -14.963 19.586 1.00 97.75 288 GLN A O 1
ATOM 2094 N N . LEU A 1 289 ? 5.008 -16.260 18.441 1.00 98.31 289 LEU A N 1
ATOM 2095 C CA . LEU A 1 289 ? 3.999 -16.956 17.653 1.00 98.31 289 LEU A CA 1
ATOM 2096 C C . LEU A 1 289 ? 3.052 -17.794 18.523 1.00 98.31 289 LEU A C 1
ATOM 2098 O O . LEU A 1 289 ? 1.843 -17.752 18.317 1.00 98.31 289 LEU A O 1
ATOM 2102 N N . ILE A 1 290 ? 3.577 -18.496 19.535 1.00 97.94 290 ILE A N 1
ATOM 2103 C CA . ILE A 1 290 ? 2.761 -19.231 20.517 1.00 97.94 290 ILE A CA 1
ATOM 2104 C C . ILE A 1 290 ? 1.786 -18.279 21.216 1.00 97.94 290 ILE A C 1
ATOM 2106 O O . ILE A 1 290 ? 0.591 -18.553 21.270 1.00 97.94 290 ILE A O 1
ATOM 2110 N N . ALA A 1 291 ? 2.283 -17.150 21.731 1.00 95.75 291 ALA A N 1
ATOM 2111 C CA . ALA A 1 291 ? 1.443 -16.166 22.407 1.00 95.75 291 ALA A CA 1
ATOM 2112 C C . ALA A 1 291 ? 0.377 -15.584 21.466 1.00 95.75 291 ALA A C 1
ATOM 2114 O O . ALA A 1 291 ? -0.778 -15.453 21.869 1.00 95.75 291 ALA A O 1
ATOM 2115 N N . ALA A 1 292 ? 0.745 -15.328 20.207 1.00 97.12 292 ALA A N 1
ATOM 2116 C CA . ALA A 1 292 ? -0.181 -14.798 19.221 1.00 97.12 292 ALA A CA 1
ATOM 2117 C C . ALA A 1 292 ? -1.321 -15.781 18.939 1.00 97.12 292 ALA A C 1
ATOM 2119 O O . ALA A 1 292 ? -2.490 -15.444 19.103 1.00 97.12 292 ALA A O 1
ATOM 2120 N N . LYS A 1 293 ? -0.990 -17.039 18.639 1.00 97.50 293 LYS A N 1
ATOM 2121 C CA . LYS A 1 293 ? -1.982 -18.089 18.374 1.00 97.50 293 LYS A CA 1
ATOM 2122 C C . LYS A 1 293 ? -2.886 -18.377 19.574 1.00 97.50 293 LYS A C 1
ATOM 2124 O O . LYS A 1 293 ? -4.060 -18.678 19.381 1.00 97.50 293 LYS A O 1
ATOM 2129 N N . LEU A 1 294 ? -2.380 -18.255 20.804 1.00 94.25 294 LEU A N 1
ATOM 2130 C CA . LEU A 1 294 ? -3.203 -18.390 22.011 1.00 94.25 294 LEU A CA 1
ATOM 2131 C C . LEU A 1 294 ? -4.166 -17.223 22.200 1.00 94.25 294 LEU A C 1
ATOM 2133 O O . LEU A 1 294 ? -5.307 -17.460 22.581 1.00 94.25 294 LEU A O 1
ATOM 2137 N N . ASN A 1 295 ? -3.742 -15.992 21.906 1.00 95.75 295 ASN A N 1
ATOM 2138 C CA . ASN A 1 295 ? -4.630 -14.830 21.917 1.00 95.75 295 ASN A CA 1
ATOM 2139 C C . ASN A 1 295 ? -5.760 -14.996 20.892 1.00 95.75 295 ASN A C 1
ATOM 2141 O O . ASN A 1 295 ? -6.924 -14.849 21.258 1.00 95.75 295 ASN A O 1
ATOM 2145 N N . VAL A 1 296 ? -5.437 -15.393 19.656 1.00 94.94 296 VAL A N 1
ATOM 2146 C CA . VAL A 1 296 ? -6.447 -15.675 18.617 1.00 94.94 296 VAL A CA 1
ATOM 2147 C C . VAL A 1 296 ? -7.401 -16.782 19.069 1.00 94.94 296 VAL A C 1
ATOM 2149 O O . VAL A 1 296 ? -8.618 -16.618 19.053 1.00 94.94 296 VAL A O 1
ATOM 2152 N N . ALA A 1 297 ? -6.866 -17.894 19.578 1.00 91.38 297 ALA A N 1
ATOM 2153 C CA . ALA A 1 297 ? -7.686 -18.990 20.089 1.00 91.38 297 ALA A CA 1
ATOM 2154 C C . ALA A 1 297 ? -8.532 -18.597 21.319 1.00 91.38 297 ALA A C 1
ATOM 2156 O O . ALA A 1 297 ? -9.553 -19.230 21.587 1.00 91.38 297 ALA A O 1
ATOM 2157 N N . ALA A 1 298 ? -8.122 -17.568 22.067 1.00 85.75 298 ALA A N 1
ATOM 2158 C CA . ALA A 1 298 ? -8.856 -17.012 23.202 1.00 85.75 298 ALA A CA 1
ATOM 2159 C C . ALA A 1 298 ? -9.914 -15.975 22.785 1.00 85.75 298 ALA A C 1
ATOM 2161 O O . ALA A 1 298 ? -10.629 -15.463 23.646 1.00 85.75 298 ALA A O 1
ATOM 2162 N N . GLY A 1 299 ? -10.046 -15.706 21.482 1.00 83.94 299 GLY A N 1
ATOM 2163 C CA . GLY A 1 299 ? -11.056 -14.822 20.910 1.00 83.94 299 GLY A CA 1
ATOM 2164 C C . GLY A 1 299 ? -10.566 -13.411 20.594 1.00 83.94 299 GLY A C 1
ATOM 2165 O O . GLY A 1 299 ? -11.407 -12.553 20.345 1.00 83.94 299 GLY A O 1
ATOM 2166 N N . ALA A 1 300 ? -9.253 -13.154 20.615 1.00 87.69 300 ALA A N 1
ATOM 2167 C CA . ALA A 1 300 ? -8.701 -11.902 20.101 1.00 87.69 300 ALA A CA 1
ATOM 2168 C C . ALA A 1 300 ? -8.818 -11.850 18.569 1.00 87.69 300 ALA A C 1
ATOM 2170 O O . ALA A 1 300 ? -8.502 -12.824 17.888 1.00 87.69 300 ALA A O 1
ATOM 2171 N N . ASP A 1 301 ? -9.245 -10.702 18.053 1.00 86.38 301 ASP A N 1
ATOM 2172 C CA . ASP A 1 301 ? -9.372 -10.387 16.636 1.00 86.38 301 ASP A CA 1
ATOM 2173 C C . ASP A 1 301 ? -7.993 -10.377 15.980 1.00 86.38 301 ASP A C 1
ATOM 2175 O O . ASP A 1 301 ? -7.092 -9.638 16.391 1.00 86.38 301 ASP A O 1
ATOM 2179 N N . ASP A 1 302 ? -7.827 -11.238 14.982 1.00 88.12 302 ASP A N 1
ATOM 2180 C CA . ASP A 1 302 ? -6.560 -11.526 14.335 1.00 88.12 302 ASP A CA 1
ATOM 2181 C C . ASP A 1 302 ? -6.370 -10.798 13.004 1.00 88.12 302 ASP A C 1
ATOM 2183 O O . ASP A 1 302 ? -5.321 -10.974 12.383 1.00 88.12 302 ASP A O 1
ATOM 2187 N N . ALA A 1 303 ? -7.318 -9.946 12.595 1.00 83.50 303 ALA A N 1
ATOM 2188 C CA . ALA A 1 303 ? -7.286 -9.252 11.308 1.00 83.50 303 ALA A CA 1
ATOM 2189 C C . ALA A 1 303 ? -5.939 -8.552 11.032 1.00 83.50 303 ALA A C 1
ATOM 2191 O O . ALA A 1 303 ? -5.383 -8.681 9.942 1.00 83.50 303 ALA A O 1
ATOM 2192 N N . ASP A 1 304 ? -5.368 -7.893 12.046 1.00 80.88 304 ASP A N 1
ATOM 2193 C CA . ASP A 1 304 ? -4.106 -7.147 11.934 1.00 80.88 304 ASP A CA 1
ATOM 2194 C C . ASP A 1 304 ? -2.840 -8.020 12.074 1.00 80.88 304 ASP A C 1
ATOM 2196 O O . ASP A 1 304 ? -1.729 -7.536 11.854 1.00 80.88 304 ASP A O 1
ATOM 2200 N N . VAL A 1 305 ? -2.963 -9.294 12.473 1.00 91.69 305 VAL A N 1
ATOM 2201 C CA . VAL A 1 305 ? -1.811 -10.165 12.788 1.00 91.69 305 VAL A CA 1
ATOM 2202 C C . VAL A 1 305 ? -1.783 -11.471 11.991 1.00 91.69 305 VAL A C 1
ATOM 2204 O O . VAL A 1 305 ? -0.745 -12.132 11.956 1.00 91.69 305 VAL A O 1
ATOM 2207 N N . ALA A 1 306 ? -2.872 -11.850 11.320 1.00 87.31 306 ALA A N 1
ATOM 2208 C CA . ALA A 1 306 ? -3.002 -13.127 10.619 1.00 87.31 306 ALA A CA 1
ATOM 2209 C C . ALA A 1 306 ? -1.895 -13.349 9.570 1.00 87.31 306 ALA A C 1
ATOM 2211 O O . ALA A 1 306 ? -1.286 -14.422 9.527 1.00 87.31 306 ALA A O 1
ATOM 2212 N N . SER A 1 307 ? -1.560 -12.323 8.777 1.00 82.25 307 SER A N 1
ATOM 2213 C CA . SER A 1 307 ? -0.456 -12.379 7.804 1.00 82.25 307 SER A CA 1
ATOM 2214 C C . SER A 1 307 ? 0.909 -12.542 8.483 1.00 82.25 307 SER A C 1
ATOM 2216 O O . SER A 1 307 ? 1.741 -13.329 8.031 1.00 82.25 307 SER A O 1
ATOM 2218 N N . THR A 1 308 ? 1.118 -11.872 9.619 1.00 85.81 308 THR A N 1
ATOM 2219 C CA . THR A 1 308 ? 2.350 -11.966 10.419 1.00 85.81 308 THR A CA 1
ATOM 2220 C C . THR A 1 308 ? 2.502 -13.357 11.044 1.00 85.81 308 THR A C 1
ATOM 2222 O O . THR A 1 308 ? 3.599 -13.916 11.056 1.00 85.81 308 THR A O 1
ATOM 2225 N N . ILE A 1 309 ? 1.404 -13.953 11.522 1.00 94.56 309 ILE A N 1
ATOM 2226 C CA . ILE A 1 309 ? 1.363 -15.343 12.000 1.00 94.56 309 ILE A CA 1
ATOM 2227 C C . ILE A 1 309 ? 1.766 -16.298 10.870 1.00 94.56 309 ILE A C 1
ATOM 2229 O O . ILE A 1 309 ? 2.639 -17.142 11.074 1.00 94.56 309 ILE A O 1
ATOM 2233 N N . GLY A 1 310 ? 1.188 -16.129 9.676 1.00 87.75 310 GLY A N 1
ATOM 2234 C CA . GLY A 1 310 ? 1.522 -16.938 8.502 1.00 87.75 310 GLY A CA 1
ATOM 2235 C C . GLY A 1 310 ? 2.991 -16.814 8.084 1.00 87.75 310 GLY A C 1
ATOM 2236 O O . GLY A 1 310 ? 3.646 -17.825 7.834 1.00 87.75 310 GLY A O 1
ATOM 2237 N N . ALA A 1 311 ? 3.541 -15.596 8.080 1.00 82.81 311 ALA A N 1
ATOM 2238 C CA . ALA A 1 311 ? 4.950 -15.353 7.772 1.00 82.81 311 ALA A CA 1
ATOM 2239 C C . ALA A 1 311 ? 5.892 -15.991 8.810 1.00 82.81 311 ALA A C 1
ATOM 2241 O O . ALA A 1 311 ? 6.930 -16.551 8.454 1.00 82.81 311 ALA A O 1
ATOM 2242 N N . ALA A 1 312 ? 5.518 -15.965 10.093 1.00 89.94 312 ALA A N 1
ATOM 2243 C CA . ALA A 1 312 ? 6.283 -16.622 11.148 1.00 89.94 312 ALA A CA 1
ATOM 2244 C C . ALA A 1 312 ? 6.277 -18.153 11.007 1.00 89.94 312 ALA A C 1
ATOM 2246 O O . ALA A 1 312 ? 7.319 -18.783 11.191 1.00 89.94 312 ALA A O 1
ATOM 2247 N N . ASP A 1 313 ? 5.130 -18.750 10.663 1.00 95.62 313 ASP A N 1
ATOM 2248 C CA . ASP A 1 313 ? 5.046 -20.183 10.365 1.00 95.62 313 ASP A CA 1
ATOM 2249 C C . ASP A 1 313 ? 5.913 -20.550 9.155 1.00 95.62 313 ASP A C 1
ATOM 2251 O O . ASP A 1 313 ? 6.706 -21.487 9.240 1.00 95.62 313 ASP A O 1
ATOM 2255 N N . ALA A 1 314 ? 5.824 -19.792 8.058 1.00 93.25 314 ALA A N 1
ATOM 2256 C CA . ALA A 1 314 ? 6.633 -20.026 6.863 1.00 93.25 314 ALA A CA 1
ATOM 2257 C C . ALA A 1 314 ? 8.138 -19.969 7.171 1.00 93.25 314 ALA A C 1
ATOM 2259 O O . ALA A 1 314 ? 8.880 -20.881 6.808 1.00 93.25 314 ALA A O 1
ATOM 2260 N N . TRP A 1 315 ? 8.578 -18.965 7.937 1.00 95.00 315 TRP A N 1
ATOM 2261 C CA . TRP A 1 315 ? 9.982 -18.845 8.331 1.00 95.00 315 TRP A CA 1
ATOM 2262 C C . TRP A 1 315 ? 10.465 -20.038 9.167 1.00 95.00 315 TRP A C 1
ATOM 2264 O O . TRP A 1 315 ? 11.596 -20.496 8.992 1.00 95.00 315 TRP A O 1
ATOM 2274 N N . LEU A 1 316 ? 9.621 -20.563 10.067 1.00 94.00 316 LEU A N 1
ATOM 2275 C CA . LEU A 1 316 ? 9.952 -21.758 10.848 1.00 94.00 316 LEU A CA 1
ATOM 2276 C C . LEU A 1 316 ? 10.079 -23.002 9.963 1.00 94.00 316 LEU A C 1
ATOM 2278 O O . LEU A 1 316 ? 10.981 -23.798 10.206 1.00 94.00 316 LEU A O 1
ATOM 2282 N N . VAL A 1 317 ? 9.226 -23.156 8.945 1.00 93.25 317 VAL A N 1
ATOM 2283 C CA . VAL A 1 317 ? 9.319 -24.260 7.971 1.00 93.25 317 VAL A CA 1
ATOM 2284 C C . VAL A 1 317 ? 10.624 -24.186 7.181 1.00 93.25 317 VAL A C 1
ATOM 2286 O O . VAL A 1 317 ? 11.317 -25.193 7.053 1.00 93.25 317 VAL A O 1
ATOM 2289 N N . ASP A 1 318 ? 10.997 -23.000 6.699 1.00 91.94 318 ASP A N 1
ATOM 2290 C CA . ASP A 1 318 ? 12.196 -22.817 5.869 1.00 91.94 318 ASP A CA 1
ATOM 2291 C C . ASP A 1 318 ? 13.505 -23.113 6.617 1.00 91.94 318 ASP A C 1
ATOM 2293 O O . ASP A 1 318 ? 14.512 -23.484 6.006 1.00 91.94 318 ASP A O 1
ATOM 2297 N N . HIS A 1 319 ? 13.491 -22.979 7.944 1.00 90.69 319 HIS A N 1
ATOM 2298 C CA . HIS A 1 319 ? 14.653 -23.197 8.804 1.00 90.69 319 HIS A CA 1
ATOM 2299 C C . HIS A 1 319 ? 14.639 -24.540 9.542 1.00 90.69 319 HIS A C 1
ATOM 2301 O O . HIS A 1 319 ? 15.626 -24.869 10.208 1.00 90.69 319 HIS A O 1
ATOM 2307 N N . ASP A 1 320 ? 13.547 -25.304 9.467 1.00 89.38 320 ASP A N 1
ATOM 2308 C CA . ASP A 1 320 ? 13.426 -26.579 10.167 1.00 89.38 320 ASP A CA 1
ATOM 2309 C C . ASP A 1 320 ? 14.257 -27.677 9.490 1.00 89.38 320 ASP A C 1
ATOM 2311 O O . ASP A 1 320 ? 14.116 -27.983 8.305 1.00 89.38 320 ASP A O 1
ATOM 2315 N N . ASP A 1 321 ? 15.143 -28.304 10.264 1.00 86.12 321 ASP A N 1
ATOM 2316 C CA . ASP A 1 321 ? 16.046 -29.356 9.797 1.00 86.12 321 ASP A CA 1
ATOM 2317 C C . ASP A 1 321 ? 15.506 -30.775 10.029 1.00 86.12 321 ASP A C 1
ATOM 2319 O O . ASP A 1 321 ? 16.162 -31.762 9.672 1.00 86.12 321 ASP A O 1
ATOM 2323 N N . GLY A 1 322 ? 14.303 -30.896 10.595 1.00 83.31 322 GLY A N 1
ATOM 2324 C CA . GLY A 1 322 ? 13.708 -32.181 10.932 1.00 83.31 322 GLY A CA 1
ATOM 2325 C C . GLY A 1 322 ? 13.486 -32.389 12.430 1.00 83.31 322 GLY A C 1
ATOM 2326 O O . GLY A 1 322 ? 12.688 -33.269 12.775 1.00 83.31 322 GLY A O 1
ATOM 2327 N N . ASP A 1 323 ? 14.058 -31.561 13.303 1.00 84.12 323 ASP A N 1
ATOM 2328 C CA . ASP A 1 323 ? 13.952 -31.721 14.759 1.00 84.12 323 ASP A CA 1
ATOM 2329 C C . ASP A 1 323 ? 12.958 -30.751 15.430 1.00 84.12 323 ASP A C 1
ATOM 2331 O O . ASP A 1 323 ? 12.458 -31.058 16.516 1.00 84.12 323 ASP A O 1
ATOM 2335 N N . GLY A 1 324 ? 12.524 -29.686 14.745 1.00 87.62 324 GLY A N 1
ATOM 2336 C CA . GLY A 1 324 ? 11.580 -28.704 15.281 1.00 87.62 324 GLY A CA 1
ATOM 2337 C C . GLY A 1 324 ? 12.238 -27.738 16.269 1.00 87.62 324 GLY A C 1
ATOM 2338 O O . GLY A 1 324 ? 13.419 -27.842 16.589 1.00 87.62 324 GLY A O 1
ATOM 2339 N N . VAL A 1 325 ? 11.481 -26.758 16.758 1.00 92.38 325 VAL A N 1
ATOM 2340 C CA . VAL A 1 325 ? 12.002 -25.690 17.624 1.00 92.38 325 VAL A CA 1
ATOM 2341 C C . VAL A 1 325 ? 12.549 -26.284 18.936 1.00 92.38 325 VAL A C 1
ATOM 2343 O O . VAL A 1 325 ? 11.826 -27.033 19.600 1.00 92.38 325 VAL A O 1
ATOM 2346 N N . PRO A 1 326 ? 13.775 -25.924 19.382 1.00 89.94 326 PRO A N 1
ATOM 2347 C CA . PRO A 1 326 ? 14.698 -24.920 18.828 1.00 89.94 326 PRO A CA 1
ATOM 2348 C C . PRO A 1 326 ? 15.490 -25.368 17.591 1.00 89.94 326 PRO A C 1
ATOM 2350 O O . PRO A 1 326 ? 16.120 -26.420 17.603 1.00 89.94 326 PRO A O 1
ATOM 2353 N N . LEU A 1 327 ? 15.585 -24.481 16.597 1.00 89.56 327 LEU A N 1
ATOM 2354 C CA . LEU A 1 327 ? 16.309 -24.705 15.337 1.00 89.56 327 LEU A CA 1
ATOM 2355 C C . LEU A 1 327 ? 17.788 -24.274 15.399 1.00 89.56 327 LEU A C 1
ATOM 2357 O O . LEU A 1 327 ? 18.566 -24.530 14.483 1.00 89.56 327 LEU A O 1
ATOM 2361 N N . GLY A 1 328 ? 18.214 -23.583 16.463 1.00 85.81 328 GLY A N 1
ATOM 2362 C CA . GLY A 1 328 ? 19.604 -23.150 16.631 1.00 85.81 328 GLY A CA 1
ATOM 2363 C C . GLY A 1 328 ? 20.041 -22.027 15.684 1.00 85.81 328 GLY A C 1
ATOM 2364 O O . GLY A 1 328 ? 21.244 -21.814 15.502 1.00 85.81 328 GLY A O 1
ATOM 2365 N N . VAL A 1 329 ? 19.092 -21.304 15.085 1.00 87.50 329 VAL A N 1
ATOM 2366 C CA . VAL A 1 329 ? 19.362 -20.254 14.095 1.00 87.50 329 VAL A CA 1
ATOM 2367 C C . VAL A 1 329 ? 19.872 -19.000 14.805 1.00 87.50 329 VAL A C 1
ATOM 2369 O O . VAL A 1 329 ? 19.215 -18.471 15.695 1.00 87.50 329 VAL A O 1
ATOM 2372 N N . GLY A 1 330 ? 21.063 -18.519 14.444 1.00 86.12 330 GLY A N 1
ATOM 2373 C CA . GLY A 1 330 ? 21.677 -17.341 15.078 1.00 86.12 330 GLY A CA 1
ATOM 2374 C C . GLY A 1 330 ? 21.369 -16.001 14.401 1.00 86.12 330 GLY A C 1
ATOM 2375 O O . GLY A 1 330 ? 21.564 -14.952 15.021 1.00 86.12 330 GLY A O 1
ATOM 2376 N N . ASP A 1 331 ? 20.907 -16.037 13.153 1.00 83.81 331 ASP A N 1
ATOM 2377 C CA . ASP A 1 331 ? 20.566 -14.876 12.327 1.00 83.81 331 ASP A CA 1
ATOM 2378 C C . ASP A 1 331 ? 19.048 -14.813 12.110 1.00 83.81 331 ASP A C 1
ATOM 2380 O O . ASP A 1 331 ? 18.372 -15.833 12.182 1.00 83.81 331 ASP A O 1
ATOM 2384 N N . TRP A 1 332 ? 18.494 -13.622 11.925 1.00 85.00 332 TRP A N 1
ATOM 2385 C CA . TRP A 1 332 ? 17.058 -13.460 11.709 1.00 85.00 332 TRP A CA 1
ATOM 2386 C C . TRP A 1 332 ? 16.633 -13.822 10.291 1.00 85.00 332 TRP A C 1
ATOM 2388 O O . TRP A 1 332 ? 15.475 -14.173 10.102 1.00 85.00 332 TRP A O 1
ATOM 2398 N N . ASP A 1 333 ? 17.540 -13.703 9.319 1.00 84.25 333 ASP A N 1
ATOM 2399 C CA . ASP A 1 333 ? 17.256 -13.933 7.896 1.00 84.25 333 ASP A CA 1
ATOM 2400 C C . ASP A 1 333 ? 15.937 -13.259 7.454 1.00 84.25 333 ASP A C 1
ATOM 2402 O O . ASP A 1 333 ? 15.044 -13.879 6.889 1.00 84.25 333 ASP A O 1
ATOM 2406 N N . GLY A 1 334 ? 15.767 -11.987 7.846 1.00 77.62 334 GLY A N 1
ATOM 2407 C CA . GLY A 1 334 ? 14.567 -11.181 7.576 1.00 77.62 334 GLY A CA 1
ATOM 2408 C C . GLY A 1 334 ? 13.441 -11.249 8.622 1.00 77.62 334 GLY A C 1
ATOM 2409 O O . GLY A 1 334 ? 12.616 -10.345 8.662 1.00 77.62 334 GLY A O 1
ATOM 2410 N N . ALA A 1 335 ? 13.413 -12.223 9.539 1.00 84.50 335 ALA A N 1
ATOM 2411 C CA . ALA A 1 335 ? 12.287 -12.402 10.475 1.00 84.50 335 ALA A CA 1
ATOM 2412 C C . ALA A 1 335 ? 12.305 -11.534 11.750 1.00 84.50 335 ALA A C 1
ATOM 2414 O O . ALA A 1 335 ? 11.479 -11.737 12.644 1.00 84.50 335 ALA A O 1
ATOM 2415 N N . GLU A 1 336 ? 13.227 -10.575 11.872 1.00 89.00 336 GLU A N 1
ATOM 2416 C CA . GLU A 1 336 ? 13.263 -9.673 13.035 1.00 89.00 336 GLU A CA 1
ATOM 2417 C C . GLU A 1 336 ? 11.985 -8.831 13.119 1.00 89.00 336 GLU A C 1
ATOM 2419 O O . GLU A 1 336 ? 11.363 -8.754 14.179 1.00 89.00 336 GLU A O 1
ATOM 2424 N N . GLU A 1 337 ? 11.548 -8.290 11.981 1.00 84.69 337 GLU A N 1
ATOM 2425 C CA . GLU A 1 337 ? 10.345 -7.462 11.876 1.00 84.69 337 GLU A CA 1
ATOM 2426 C C . GLU A 1 337 ? 9.074 -8.274 12.162 1.00 84.69 337 GLU A C 1
ATOM 2428 O O . GLU A 1 337 ? 8.195 -7.802 12.878 1.00 84.69 337 GLU A O 1
ATOM 2433 N N . ILE A 1 338 ? 9.024 -9.540 11.725 1.00 88.06 338 ILE A N 1
ATOM 2434 C CA . ILE A 1 338 ? 7.935 -10.477 12.053 1.00 88.06 338 ILE A CA 1
ATOM 2435 C C . ILE A 1 338 ? 7.860 -10.682 13.571 1.00 88.06 338 ILE A C 1
ATOM 2437 O O . ILE A 1 338 ? 6.792 -10.582 14.178 1.00 88.06 338 ILE A O 1
ATOM 2441 N N . LYS A 1 339 ? 9.005 -10.945 14.217 1.00 94.88 339 LYS A N 1
ATOM 2442 C CA . LYS A 1 339 ? 9.060 -11.131 15.672 1.00 94.88 339 LYS A CA 1
ATOM 2443 C C . LYS A 1 339 ? 8.623 -9.869 16.419 1.00 94.88 339 LYS A C 1
ATOM 2445 O O . LYS A 1 339 ? 7.973 -9.990 17.460 1.00 94.88 339 LYS A O 1
ATOM 2450 N N . ASP A 1 340 ? 9.006 -8.688 15.947 1.00 86.88 340 ASP A N 1
ATOM 2451 C CA . ASP A 1 340 ? 8.661 -7.418 16.587 1.00 86.88 340 ASP A CA 1
ATOM 2452 C C . ASP A 1 340 ? 7.182 -7.053 16.397 1.00 86.88 340 ASP A C 1
ATOM 2454 O O . ASP A 1 340 ? 6.552 -6.613 17.360 1.00 86.88 340 ASP A O 1
ATOM 2458 N N . ALA A 1 341 ? 6.595 -7.336 15.232 1.00 84.62 341 ALA A N 1
ATOM 2459 C CA . ALA A 1 341 ? 5.162 -7.171 14.986 1.00 84.62 341 ALA A CA 1
ATOM 2460 C C . ALA A 1 341 ? 4.313 -8.078 15.896 1.00 84.62 341 ALA A C 1
ATOM 2462 O O . ALA A 1 341 ? 3.395 -7.600 16.566 1.00 84.62 341 ALA A O 1
ATOM 2463 N N . LEU A 1 342 ? 4.672 -9.364 16.017 1.00 94.44 342 LEU A N 1
ATOM 2464 C CA . LEU A 1 342 ? 3.994 -10.281 16.945 1.00 94.44 342 LEU A CA 1
ATOM 2465 C C . LEU A 1 342 ? 4.117 -9.815 18.402 1.00 94.44 342 LEU A C 1
ATOM 2467 O O . LEU A 1 342 ? 3.163 -9.914 19.168 1.00 94.44 342 LEU A O 1
ATOM 2471 N N . ASP A 1 343 ? 5.286 -9.310 18.805 1.00 89.00 343 ASP A N 1
ATOM 2472 C CA . ASP A 1 343 ? 5.509 -8.789 20.158 1.00 89.00 343 ASP A CA 1
ATOM 2473 C C . ASP A 1 343 ? 4.631 -7.559 20.433 1.00 89.00 343 ASP A C 1
ATOM 2475 O O . ASP A 1 343 ? 3.961 -7.513 21.463 1.00 89.00 343 ASP A O 1
ATOM 2479 N N . ALA A 1 344 ? 4.572 -6.595 19.510 1.00 79.44 344 ALA A N 1
ATOM 2480 C CA . ALA A 1 344 ? 3.718 -5.415 19.641 1.00 79.44 344 ALA A CA 1
ATOM 2481 C C . ALA A 1 344 ? 2.231 -5.796 19.760 1.00 79.44 344 ALA A C 1
ATOM 2483 O O . ALA A 1 344 ? 1.534 -5.314 20.653 1.00 79.44 344 ALA A O 1
ATOM 2484 N N . TRP A 1 345 ? 1.748 -6.708 18.914 1.00 93.75 345 TRP A N 1
ATOM 2485 C CA . TRP A 1 345 ? 0.359 -7.174 18.951 1.00 93.75 345 TRP A CA 1
ATOM 2486 C C . TRP A 1 345 ? 0.031 -7.934 20.248 1.00 93.75 345 TRP A C 1
ATOM 2488 O O . TRP A 1 345 ? -0.952 -7.636 20.930 1.00 93.75 345 TRP A O 1
ATOM 2498 N N . ASN A 1 346 ? 0.914 -8.839 20.686 1.00 94.94 346 ASN A N 1
ATOM 2499 C CA . ASN A 1 346 ? 0.754 -9.584 21.942 1.00 94.94 346 ASN A CA 1
ATOM 2500 C C . ASN A 1 346 ? 0.744 -8.696 23.196 1.00 94.94 346 ASN A C 1
ATOM 2502 O O . ASN A 1 346 ? 0.179 -9.088 24.219 1.00 94.94 346 ASN A O 1
ATOM 2506 N N . ASN A 1 347 ? 1.403 -7.535 23.150 1.00 82.38 347 ASN A N 1
ATOM 2507 C CA . ASN A 1 347 ? 1.389 -6.551 24.235 1.00 82.38 347 ASN A CA 1
ATOM 2508 C C . ASN A 1 347 ? 0.226 -5.547 24.114 1.00 82.38 347 ASN A C 1
ATOM 2510 O O . ASN A 1 347 ? 0.071 -4.700 24.992 1.00 82.38 347 ASN A O 1
ATOM 2514 N N . GLY A 1 348 ? -0.604 -5.661 23.071 1.00 82.31 348 GLY A N 1
ATOM 2515 C CA . GLY A 1 348 ? -1.730 -4.767 22.802 1.00 82.31 348 GLY A CA 1
ATOM 2516 C C . GLY A 1 348 ? -1.309 -3.369 22.347 1.00 82.31 348 GLY A C 1
ATOM 2517 O O . GLY A 1 348 ? -2.109 -2.440 22.429 1.00 82.31 348 GLY A O 1
ATOM 2518 N N . ASP A 1 349 ? -0.066 -3.215 21.879 1.00 77.81 349 ASP A N 1
ATOM 2519 C CA . ASP A 1 349 ? 0.432 -1.984 21.254 1.00 77.81 349 ASP A CA 1
ATOM 2520 C C . ASP A 1 349 ? -0.104 -1.823 19.813 1.00 77.81 349 ASP A C 1
ATOM 2522 O O . ASP A 1 349 ? -0.021 -0.742 19.230 1.00 77.81 349 ASP A O 1
ATOM 2526 N N . SER A 1 350 ? -0.669 -2.897 19.250 1.00 77.44 350 SER A N 1
ATOM 2527 C CA . SER A 1 350 ? -1.433 -2.953 17.995 1.00 77.44 350 SER A CA 1
ATOM 2528 C C . SER A 1 350 ? -2.565 -3.989 18.114 1.00 77.44 350 SER A C 1
ATOM 2530 O O . SER A 1 350 ? -2.573 -4.780 19.063 1.00 77.44 350 SER A O 1
ATOM 2532 N N . GLY A 1 351 ? -3.525 -3.984 17.184 1.00 81.25 351 GLY A N 1
ATOM 2533 C CA . GLY A 1 351 ? -4.677 -4.890 17.208 1.00 81.25 351 GLY A CA 1
ATOM 2534 C C . GLY A 1 351 ? -5.722 -4.541 18.282 1.00 81.25 351 GLY A C 1
ATOM 2535 O O . GLY A 1 351 ? -5.887 -3.363 18.616 1.00 81.25 351 GLY A O 1
ATOM 2536 N N . PRO A 1 352 ? -6.430 -5.534 18.857 1.00 79.00 352 PRO A N 1
ATOM 2537 C CA . PRO A 1 352 ? -7.619 -5.298 19.686 1.00 79.00 352 PRO A CA 1
ATOM 2538 C C . PRO A 1 352 ? -7.330 -4.710 21.084 1.00 79.00 352 PRO A C 1
ATOM 2540 O O . PRO A 1 352 ? -8.252 -4.407 21.841 1.00 79.00 352 PRO A O 1
ATOM 2543 N N . GLY A 1 353 ? -6.057 -4.490 21.429 1.00 82.69 353 GLY A N 1
ATOM 2544 C CA . GLY A 1 353 ? -5.622 -3.949 22.718 1.00 82.69 353 GLY A CA 1
ATOM 2545 C C . GLY A 1 353 ? -5.416 -5.022 23.792 1.00 82.69 353 GLY A C 1
ATOM 2546 O O . GLY A 1 353 ? -5.745 -6.190 23.605 1.00 82.69 353 GLY A O 1
ATOM 2547 N N . HIS A 1 354 ? -4.823 -4.636 24.926 1.00 78.38 354 HIS A N 1
ATOM 2548 C CA . HIS A 1 354 ? -4.409 -5.568 25.982 1.00 78.38 354 HIS A CA 1
ATOM 2549 C C . HIS A 1 354 ? -5.515 -5.803 27.024 1.00 78.38 354 HIS A C 1
ATOM 2551 O O . HIS A 1 354 ? -6.139 -4.857 27.504 1.00 78.38 354 HIS A O 1
ATOM 2557 N N . CYS A 1 355 ? -5.704 -7.055 27.440 1.00 81.12 355 CYS A N 1
ATOM 2558 C CA . CYS A 1 355 ? -6.629 -7.418 28.512 1.00 81.12 355 CYS A CA 1
ATOM 2559 C C . CYS A 1 355 ? -6.117 -6.978 29.897 1.00 81.12 355 CYS A C 1
ATOM 2561 O O . CYS A 1 355 ? -4.944 -7.189 30.214 1.00 81.12 355 CYS A O 1
ATOM 2563 N N . ASP A 1 356 ? -6.998 -6.478 30.766 1.00 63.88 356 ASP A N 1
ATOM 2564 C CA . ASP A 1 356 ? -6.679 -6.205 32.182 1.00 63.88 356 ASP A CA 1
ATOM 2565 C C . ASP A 1 356 ? -6.302 -7.474 32.986 1.00 63.88 356 ASP A C 1
ATOM 2567 O O . ASP A 1 356 ? -6.738 -8.605 32.630 1.00 63.88 356 ASP A O 1
#

R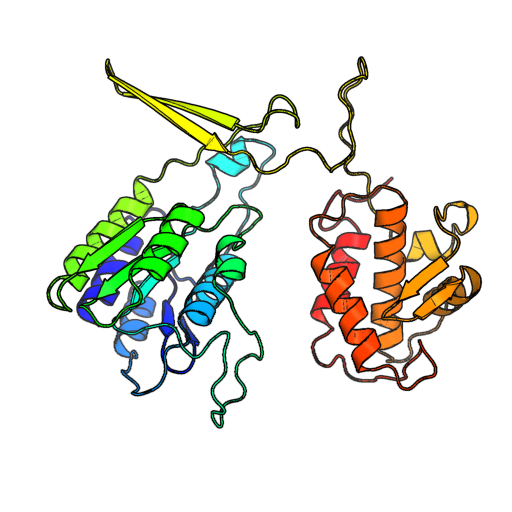adius of gyration: 23.8 Å; Cα contacts (8 Å, |Δi|>4): 550; chains: 1; bounding box: 53×58×61 Å

Foldseek 3Di:
DLLQQLLLLCLQLVPPPPGWDWDWDWDLAIDGLGATDSDSVSSNVSSVVDDDDHHATQQQVNLVVLLVSCQVPFDFDDDDDPVRLQPGDAAAAEEEDQAEHDRQQHNDPDPDCYVVHRGDLVNLLVRDHPNHQHAYEYEYEAPHYPQVSRQVSNVSSVHHYHYDNHDVCSNVVSSVSSVVSVVDHRDGDDDPDLPDQKDWDWDDDPPDIDIDIDGDDNSDDPDDDDDDDDDDDDPLPFAAALVCCLPCVVLQLDQWDDAQNDIDGSVRLNCLSPDDCVQQLLSLLSSLLSRLVSRVSSRHNCPQPPVLNVVRSNVQNVQDPPPGPPSRDNDCPPCPVSSVSSNCRNCQVDGRRHDD

Solvent-accessible surface area (backbone atoms only — not comparable to full-atom values): 20551 Å² total; per-residue (Å²): 92,63,70,15,56,51,39,24,53,49,53,46,51,70,67,75,80,80,45,64,52,61,40,59,46,66,23,60,53,48,45,81,71,34,66,58,38,74,50,67,68,60,50,53,55,45,53,71,67,64,74,92,67,90,70,49,24,6,46,46,39,25,52,52,53,40,49,50,38,51,44,78,64,61,71,83,48,87,72,69,69,67,64,22,61,73,59,42,78,88,62,68,44,82,48,72,41,56,55,41,71,60,34,24,63,53,69,64,94,58,103,65,77,76,94,73,68,65,35,44,76,74,57,58,56,68,36,54,47,96,86,40,71,34,22,30,28,27,34,39,32,39,91,54,35,53,62,67,61,41,39,48,51,4,58,70,26,68,32,51,56,44,83,39,85,38,68,88,49,42,30,64,49,36,32,51,50,44,55,49,66,72,68,61,73,86,82,73,82,80,75,95,48,48,88,50,54,62,45,80,46,78,48,74,58,91,93,46,74,49,79,47,78,43,76,44,68,84,62,50,70,98,79,77,82,87,79,82,87,87,80,96,71,92,64,48,33,36,20,49,36,49,70,50,59,68,74,40,67,90,72,54,75,62,65,61,47,73,59,40,90,42,81,34,43,52,69,58,50,47,52,50,58,67,49,80,47,92,61,25,37,44,38,54,36,51,35,30,48,54,26,42,53,48,23,40,64,65,48,19,52,43,86,82,44,51,67,49,52,50,51,50,23,52,54,44,47,79,58,48,87,81,80,48,89,71,57,74,34,74,63,54,90,79,44,57,62,47,37,49,52,38,44,36,33,21,60,23,78,37,71,59,24,55,58,133

Sequence (356 aa):
MRAGVDAFGEAVLGRGLGDRVGLVRVSTQSEIVLPLTDDPDAWSAAVDGLTIANGWTALWDGVRLGNEVLEAGATAAAGTGLEVCLSQARRSVVVFTDGQENNSADEHATSYPGDGIDTTLDDLEQLHVLGIPTPVWTVGIGDGVDEDALAELAARTGGAYTAIDGYAELASTLTATAEGLSDEIPVCFEAASCDHTEGLVLVVDGEESFEATFSLPALCADGDDGSGDGGATGDGGCTRTRGYWSTHEDDWPVDHLTLGDRDYDRDACLDILGAPTRGDKSLQLASQLIAAKLNVAAGADDADVASTIGAADAWLVDHDDGDGVPLGVGDWDGAEEIKDALDAWNNGDSGPGHCD